Protein AF-A0A1M5YQ06-F1 (afdb_monomer)

Secondary structure (DSSP, 8-state):
--PPPPPP---SSHHHHHHHHHHHHHHHHTT---PPPSEEEEEEEPPPP-SSS---EEEEEEEEE-SSSPPSEEEEBTTTEEEEEEEEE-TT--EEEEEETTSTTEE--S--EEEE-TTS-EEEEEEEEEETTTTEEEEEESS-TTSSS---SEEEEEE--TTS--EEEEEPSSP-EEEE--PPPHHHHHHHHHHHHHHHHHHHHHHHHTT--

Radius of gyration: 29.7 Å; Cα contacts (8 Å, |Δi|>4): 376; chains: 1; bounding box: 80×49×93 Å

Structure (mmCIF, N/CA/C/O backbone):
data_AF-A0A1M5YQ06-F1
#
_entry.id   AF-A0A1M5YQ06-F1
#
loop_
_atom_site.group_PDB
_atom_site.id
_atom_site.type_symbol
_atom_site.label_atom_id
_atom_site.label_alt_id
_atom_site.label_comp_id
_atom_site.label_asym_id
_atom_site.label_entity_id
_atom_site.label_seq_id
_atom_site.pdbx_PDB_ins_code
_atom_site.Cartn_x
_atom_site.Cartn_y
_atom_site.Cartn_z
_atom_site.occupancy
_atom_site.B_iso_or_equiv
_atom_site.auth_seq_id
_atom_site.auth_comp_id
_atom_site.auth_asym_id
_atom_site.auth_atom_id
_atom_site.pdbx_PDB_model_num
ATOM 1 N N . MET A 1 1 ? -56.393 29.806 72.392 1.00 40.62 1 MET A N 1
ATOM 2 C CA . MET A 1 1 ? -55.827 28.564 71.824 1.00 40.62 1 MET A CA 1
ATOM 3 C C . MET A 1 1 ? -56.027 28.616 70.316 1.00 40.62 1 MET A C 1
ATOM 5 O O . MET A 1 1 ? -57.114 28.306 69.858 1.00 40.62 1 MET A O 1
ATOM 9 N N . SER A 1 2 ? -55.029 29.080 69.562 1.00 41.78 2 SER A N 1
ATOM 10 C CA . SER A 1 2 ? -55.073 29.111 68.091 1.00 41.78 2 SER A CA 1
ATOM 11 C C . SER A 1 2 ? -53.809 28.437 67.573 1.00 41.78 2 SER A C 1
ATOM 13 O O . SER A 1 2 ? -52.723 29.001 67.668 1.00 41.78 2 SER A O 1
ATOM 15 N N . GLY A 1 3 ? -53.948 27.194 67.112 1.00 41.09 3 GLY A N 1
ATOM 16 C CA . GLY A 1 3 ? -52.872 26.405 66.518 1.00 41.09 3 GLY A CA 1
ATOM 17 C C . GLY A 1 3 ? -52.839 26.606 65.006 1.00 41.09 3 GLY A C 1
ATOM 18 O O . GLY A 1 3 ? -53.815 26.322 64.320 1.00 41.09 3 GLY A O 1
ATOM 19 N N . CYS A 1 4 ? -51.715 27.106 64.500 1.00 44.59 4 CYS A N 1
ATOM 20 C CA . CYS A 1 4 ? -51.423 27.251 63.078 1.00 44.59 4 CYS A CA 1
ATOM 21 C C . CYS A 1 4 ? -50.686 25.986 62.602 1.00 44.59 4 CYS A C 1
ATOM 23 O O . CYS A 1 4 ? -49.593 25.701 63.088 1.00 44.59 4 CYS A O 1
ATOM 25 N N . ILE A 1 5 ? -51.280 25.216 61.686 1.00 48.12 5 ILE A N 1
ATOM 26 C CA . ILE A 1 5 ? -50.667 24.024 61.076 1.00 48.12 5 ILE A CA 1
ATOM 27 C C . ILE A 1 5 ? -50.212 24.401 59.661 1.00 48.12 5 ILE A C 1
ATOM 29 O O . ILE A 1 5 ? -51.026 24.803 58.833 1.00 48.12 5 ILE A O 1
ATOM 33 N N . ARG A 1 6 ? -48.910 24.276 59.376 1.00 45.56 6 ARG A N 1
ATOM 34 C CA . ARG A 1 6 ? -48.345 24.405 58.020 1.00 45.56 6 ARG A CA 1
ATOM 35 C C . ARG A 1 6 ? -48.229 23.022 57.365 1.00 45.56 6 ARG A C 1
ATOM 37 O O . ARG A 1 6 ? -47.801 22.092 58.048 1.00 45.56 6 ARG A O 1
ATOM 44 N N . PRO A 1 7 ? -48.532 22.867 56.063 1.00 46.53 7 PRO A N 1
ATOM 45 C CA . PRO A 1 7 ? -48.335 21.604 55.368 1.00 46.53 7 PRO A CA 1
ATOM 46 C C . PRO A 1 7 ? -46.863 21.419 54.969 1.00 46.53 7 PRO A C 1
ATOM 48 O O . PRO A 1 7 ? -46.192 22.337 54.497 1.00 46.53 7 PRO A O 1
ATOM 51 N N . PHE A 1 8 ? -46.377 20.199 55.172 1.00 46.62 8 PHE A N 1
ATOM 52 C CA . PHE A 1 8 ? -45.044 19.717 54.828 1.00 46.62 8 PHE A CA 1
ATOM 53 C C . PHE A 1 8 ? -45.037 19.226 53.367 1.00 46.62 8 PHE A C 1
ATOM 55 O O . PHE A 1 8 ? -45.850 18.385 52.988 1.00 46.62 8 PHE A O 1
ATOM 62 N N . VAL A 1 9 ? -44.150 19.769 52.527 1.00 47.06 9 VAL A N 1
ATOM 63 C CA . VAL A 1 9 ? -44.047 19.444 51.090 1.00 47.06 9 VAL A CA 1
ATOM 64 C C . VAL A 1 9 ? -42.972 18.367 50.877 1.00 47.06 9 VAL A C 1
ATOM 66 O O . VAL A 1 9 ? -41.785 18.655 50.985 1.00 47.06 9 VAL A O 1
ATOM 69 N N . ILE A 1 10 ? -43.377 17.137 50.527 1.00 51.22 10 ILE A N 1
ATOM 70 C CA . ILE A 1 10 ? -42.492 15.965 50.273 1.00 51.22 10 ILE A CA 1
ATOM 71 C C . ILE A 1 10 ? -42.153 15.786 48.763 1.00 51.22 10 ILE A C 1
ATOM 73 O O . ILE A 1 10 ? -41.597 14.785 48.330 1.00 51.22 10 ILE A O 1
ATOM 77 N N . GLY A 1 11 ? -42.451 16.757 47.894 1.00 43.62 11 GLY A N 1
ATOM 78 C CA . GLY A 1 11 ? -42.474 16.526 46.434 1.00 43.62 11 GLY A CA 1
ATOM 79 C C . GLY A 1 11 ? -41.146 16.569 45.650 1.00 43.62 11 GLY A C 1
ATOM 80 O O . GLY A 1 11 ? -41.159 16.335 44.443 1.00 43.62 11 GLY A O 1
ATOM 81 N N . GLY A 1 12 ? -40.007 16.916 46.260 1.00 46.19 12 GLY A N 1
ATOM 82 C CA . GLY A 1 12 ? -38.808 17.327 45.500 1.00 46.19 12 GLY A CA 1
ATOM 83 C C . GLY A 1 12 ? -37.795 16.231 45.137 1.00 46.19 12 GLY A C 1
ATOM 84 O O . GLY A 1 12 ? -37.049 16.384 44.169 1.00 46.19 12 GLY A O 1
ATOM 85 N N . PHE A 1 13 ? -37.732 15.137 45.900 1.00 45.84 13 PHE A N 1
ATOM 86 C CA . PHE A 1 13 ? -36.555 14.255 45.882 1.00 45.84 13 PHE A CA 1
ATOM 87 C C . PHE A 1 13 ? -36.608 13.156 44.802 1.00 45.84 13 PHE A C 1
ATOM 89 O O . PHE A 1 13 ? -35.581 12.789 44.235 1.00 45.84 13 PHE A O 1
ATOM 96 N N . MET A 1 14 ? -37.803 12.689 44.423 1.00 46.41 14 MET A N 1
ATOM 97 C CA . MET A 1 14 ? -37.963 11.564 43.482 1.00 46.41 14 MET A CA 1
ATOM 98 C C . MET A 1 14 ? -37.774 11.934 41.999 1.00 46.41 14 MET A C 1
ATOM 100 O O . MET A 1 14 ? -37.424 11.069 41.202 1.00 46.41 14 MET A O 1
ATOM 104 N N . LYS A 1 15 ? -37.926 13.209 41.604 1.00 42.50 15 LYS A N 1
ATOM 105 C CA . LYS A 1 15 ? -37.752 13.630 40.195 1.00 42.50 15 LYS A CA 1
ATOM 106 C C . LYS A 1 15 ? -36.291 13.663 39.735 1.00 42.50 15 LYS A C 1
ATOM 108 O O . LYS A 1 15 ? -36.022 13.440 38.560 1.00 42.50 15 LYS A O 1
ATOM 113 N N . LYS A 1 16 ? -35.345 13.932 40.640 1.00 47.44 16 LYS A N 1
ATOM 114 C CA . LYS A 1 16 ? -33.917 14.020 40.290 1.00 47.44 16 LYS A CA 1
ATOM 115 C C . LYS A 1 16 ? -33.284 12.637 40.136 1.00 47.44 16 LYS A C 1
ATOM 117 O O . LYS A 1 16 ? -32.494 12.438 39.224 1.00 47.44 16 LYS A O 1
ATOM 122 N N . PHE A 1 17 ? -33.689 11.670 40.961 1.00 48.41 17 PHE A N 1
ATOM 123 C CA . PHE A 1 17 ? -33.145 10.309 40.931 1.00 48.41 17 PHE A CA 1
ATOM 124 C C . PHE A 1 17 ? -33.477 9.566 39.624 1.00 48.41 17 PHE A C 1
ATOM 126 O O . PHE A 1 17 ? -32.606 8.927 39.040 1.00 48.41 17 PHE A O 1
ATOM 133 N N . GLY A 1 18 ? -34.702 9.725 39.107 1.00 45.38 18 GLY A N 1
ATOM 134 C CA . GLY A 1 18 ? -35.104 9.143 37.820 1.00 45.38 18 GLY A CA 1
ATOM 135 C C . GLY A 1 18 ? -34.363 9.735 36.615 1.00 45.38 18 GLY A C 1
ATOM 136 O O . GLY A 1 18 ? -34.080 9.021 35.658 1.00 45.38 18 GLY A O 1
ATOM 137 N N . LEU A 1 19 ? -33.981 11.015 36.679 1.00 50.66 19 LEU A N 1
ATOM 138 C CA . LEU A 1 19 ? -33.255 11.690 35.600 1.00 50.66 19 LEU A CA 1
ATOM 139 C C . LEU A 1 19 ? -31.779 11.255 35.523 1.00 50.66 19 LEU A C 1
ATOM 141 O O . LEU A 1 19 ? -31.235 11.151 34.428 1.00 50.66 19 LEU A O 1
ATOM 145 N N . TYR A 1 20 ? -31.151 10.951 36.667 1.00 48.41 20 TYR A N 1
ATOM 146 C CA . TYR A 1 20 ? -29.787 10.402 36.722 1.00 48.41 20 TYR A CA 1
ATOM 147 C C . TYR A 1 20 ? -29.708 8.954 36.221 1.00 48.41 20 TYR A C 1
ATOM 149 O O . TYR A 1 20 ? -28.734 8.576 35.580 1.00 48.41 20 TYR A O 1
ATOM 157 N N . ILE A 1 21 ? -30.735 8.139 36.472 1.00 55.78 21 ILE A N 1
ATOM 158 C CA . ILE A 1 21 ? -30.786 6.762 35.956 1.00 55.78 21 ILE A CA 1
ATOM 159 C C . ILE A 1 21 ? -30.976 6.768 34.432 1.00 55.78 21 ILE A C 1
ATOM 161 O O . ILE A 1 21 ? -30.327 5.996 33.729 1.00 55.78 21 ILE A O 1
ATOM 165 N N . LEU A 1 22 ? -31.796 7.686 33.909 1.00 48.78 22 LEU A N 1
ATOM 166 C CA . LEU A 1 22 ? -32.017 7.830 32.470 1.00 48.78 22 LEU A CA 1
ATOM 167 C C . LEU A 1 22 ? -30.752 8.305 31.729 1.00 48.78 22 LEU A C 1
ATOM 169 O O . LEU A 1 22 ? -30.477 7.821 30.635 1.00 48.78 22 LEU A O 1
ATOM 173 N N . SER A 1 23 ? -29.945 9.192 32.326 1.00 52.72 23 SER A N 1
ATOM 174 C CA . SER A 1 23 ? -28.680 9.646 31.729 1.00 52.72 23 SER A CA 1
ATOM 175 C C . SER A 1 23 ? -27.567 8.593 31.783 1.00 52.72 23 SER A C 1
ATOM 177 O O . SER A 1 23 ? -26.794 8.491 30.833 1.00 52.72 23 SER A O 1
ATOM 179 N N . VAL A 1 24 ? -27.514 7.757 32.826 1.00 54.53 24 VAL A N 1
ATOM 180 C CA . VAL A 1 24 ? -26.584 6.612 32.898 1.00 54.53 24 VAL A CA 1
ATOM 181 C C . VAL A 1 24 ? -26.965 5.515 31.896 1.00 54.53 24 VAL A C 1
ATOM 183 O O . VAL A 1 24 ? -26.084 4.949 31.255 1.00 54.53 24 VAL A O 1
ATOM 186 N N . LEU A 1 25 ? -28.261 5.257 31.686 1.00 50.84 25 LEU A N 1
ATOM 187 C CA . LEU A 1 25 ? -28.739 4.328 30.652 1.00 50.84 25 LEU A CA 1
ATOM 188 C C . LEU A 1 25 ? -28.469 4.841 29.227 1.00 50.84 25 LEU A C 1
ATOM 190 O O . LEU A 1 25 ? -28.105 4.052 28.358 1.00 50.84 25 LEU A O 1
ATOM 194 N N . LEU A 1 26 ? -28.572 6.154 28.993 1.00 49.44 26 LEU A N 1
ATOM 195 C CA . LEU A 1 26 ? -28.230 6.777 27.707 1.00 49.44 26 LEU A CA 1
ATOM 196 C C . LEU A 1 26 ? -26.715 6.787 27.431 1.00 49.44 26 LEU A C 1
ATOM 198 O O . LEU A 1 26 ? -26.320 6.600 26.283 1.00 49.44 26 LEU A O 1
ATOM 202 N N . LEU A 1 27 ? -25.861 6.922 28.457 1.00 47.44 27 LEU A N 1
ATOM 203 C CA . LEU A 1 27 ? -24.412 6.708 28.306 1.00 47.44 27 LEU A CA 1
ATOM 204 C C . LEU A 1 27 ? -24.063 5.226 28.082 1.00 47.44 27 LEU A C 1
ATOM 206 O O . LEU A 1 27 ? -23.153 4.930 27.313 1.00 47.44 27 LEU A O 1
ATOM 210 N N . GLY A 1 28 ? -24.789 4.296 28.713 1.00 44.28 28 GLY A N 1
ATOM 211 C CA . GLY A 1 28 ? -24.601 2.852 28.526 1.00 44.28 28 GLY A CA 1
ATOM 212 C C . GLY A 1 28 ? -24.981 2.358 27.125 1.00 44.28 28 GLY A C 1
ATOM 213 O O . GLY A 1 28 ? -24.329 1.463 26.597 1.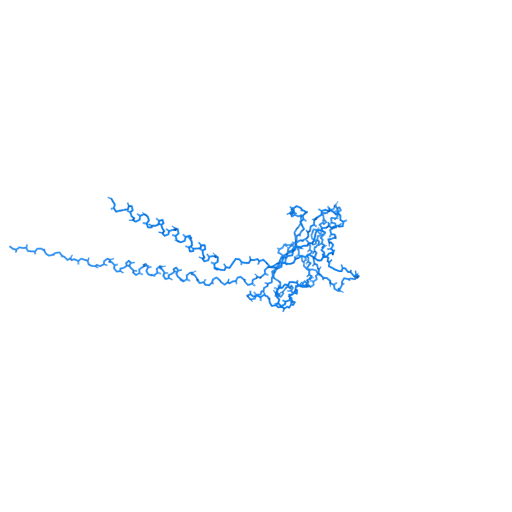00 44.28 28 GLY A O 1
ATOM 214 N N . ALA A 1 29 ? -25.980 2.975 26.487 1.00 47.38 29 ALA A N 1
ATOM 215 C CA . ALA A 1 29 ? -26.385 2.656 25.115 1.00 47.38 29 ALA A CA 1
ATOM 216 C C . ALA A 1 29 ? -25.423 3.205 24.039 1.00 47.38 29 ALA A C 1
ATOM 218 O O . ALA A 1 29 ? -25.407 2.700 22.919 1.00 47.38 29 ALA A O 1
ATOM 219 N N . ALA A 1 30 ? -24.598 4.206 24.370 1.00 46.38 30 ALA A N 1
ATOM 220 C CA . ALA A 1 30 ? -23.609 4.783 23.455 1.00 46.38 30 ALA A CA 1
ATOM 221 C C . ALA A 1 30 ? -22.292 3.984 23.382 1.00 46.38 30 ALA A C 1
ATOM 223 O O . ALA A 1 30 ? -21.462 4.262 22.523 1.00 46.38 30 ALA A O 1
ATOM 224 N N . VAL A 1 31 ? -22.113 2.961 24.229 1.00 50.66 31 VAL A N 1
ATOM 225 C CA . VAL A 1 31 ? -21.021 1.971 24.109 1.00 50.66 31 VAL A CA 1
ATOM 226 C C . VAL A 1 31 ? -21.374 0.872 23.092 1.00 50.66 31 VAL A C 1
ATOM 228 O O . VAL A 1 31 ? -20.746 -0.185 23.065 1.00 50.66 31 VAL A O 1
ATOM 231 N N . GLY A 1 32 ? -22.401 1.104 22.264 1.00 43.88 32 GLY A N 1
ATOM 232 C CA . GLY A 1 32 ? -22.782 0.240 21.156 1.00 43.88 32 GLY A CA 1
ATOM 233 C C . GLY A 1 32 ? -21.563 -0.097 20.308 1.00 43.88 32 GLY A C 1
ATOM 234 O O . GLY A 1 32 ? -20.959 0.792 19.715 1.00 43.88 32 GLY A O 1
ATOM 235 N N . SER A 1 33 ? -21.206 -1.383 20.346 1.00 50.94 33 SER A N 1
ATOM 236 C CA . SER A 1 33 ? -20.277 -2.104 19.477 1.00 50.94 33 SER A CA 1
ATOM 237 C C . SER A 1 33 ? -19.684 -1.236 18.372 1.00 50.94 33 SER A C 1
ATOM 239 O O . SER A 1 33 ? -20.297 -1.076 17.315 1.00 50.94 33 SER A O 1
ATOM 241 N N . ALA A 1 34 ? -18.486 -0.698 18.608 1.00 47.75 34 ALA A N 1
ATOM 242 C CA . ALA A 1 34 ? -17.650 -0.250 17.509 1.00 47.75 34 ALA A CA 1
ATOM 243 C C . ALA A 1 34 ? -17.426 -1.480 16.623 1.00 47.75 34 ALA A C 1
ATOM 245 O O . ALA A 1 34 ? -16.686 -2.393 16.993 1.00 47.75 34 ALA A O 1
ATOM 246 N N . THR A 1 35 ? -18.157 -1.555 15.513 1.00 49.22 35 THR A N 1
ATOM 247 C CA . THR A 1 35 ? -17.943 -2.560 14.478 1.00 49.22 35 THR A CA 1
ATOM 248 C C . THR A 1 35 ? -16.494 -2.429 14.047 1.00 49.22 35 THR A C 1
ATOM 250 O O . THR A 1 35 ? -16.071 -1.347 13.633 1.00 49.22 35 THR A O 1
ATOM 253 N N . GLN A 1 36 ? -15.727 -3.499 14.235 1.00 52.88 36 GLN A N 1
ATOM 254 C CA . GLN A 1 36 ? -14.328 -3.563 13.840 1.00 52.88 36 GLN A CA 1
ATOM 255 C C . GLN A 1 36 ? -14.239 -3.172 12.358 1.00 52.88 36 GLN A C 1
ATOM 257 O O . GLN A 1 36 ? -15.073 -3.595 11.556 1.00 52.88 36 GLN A O 1
ATOM 262 N N . ALA A 1 37 ? -13.312 -2.278 12.013 1.00 51.41 37 ALA A N 1
ATOM 263 C CA . ALA A 1 37 ? -13.149 -1.851 10.631 1.00 51.41 37 ALA A CA 1
ATOM 264 C C . ALA A 1 37 ? -12.842 -3.087 9.767 1.00 51.41 37 ALA A C 1
ATOM 266 O O . ALA A 1 37 ? -11.900 -3.816 10.051 1.00 51.41 37 ALA A O 1
ATOM 267 N N . SER A 1 38 ? -13.655 -3.315 8.733 1.00 61.47 38 SER A N 1
ATOM 268 C CA . SER A 1 38 ? -13.621 -4.500 7.855 1.00 61.47 38 SER A CA 1
ATOM 269 C C . SER A 1 38 ? -12.436 -4.516 6.872 1.00 61.47 38 SER A C 1
ATOM 271 O O . SER A 1 38 ? -12.435 -5.279 5.911 1.00 61.47 38 SER A O 1
ATOM 273 N N . ALA A 1 39 ? -11.445 -3.641 7.061 1.00 78.06 39 ALA A N 1
ATOM 274 C CA . ALA A 1 39 ? -10.297 -3.513 6.174 1.00 78.06 39 ALA A CA 1
ATOM 275 C C . ALA A 1 39 ? -9.016 -3.877 6.932 1.00 78.06 39 ALA A C 1
ATOM 277 O O . ALA A 1 39 ? -8.693 -3.256 7.945 1.00 78.06 39 ALA A O 1
ATOM 278 N N . THR A 1 40 ? -8.301 -4.890 6.443 1.00 89.56 40 THR A N 1
ATOM 279 C CA . THR A 1 40 ? -6.973 -5.270 6.938 1.00 89.56 40 THR A CA 1
ATOM 280 C C . THR A 1 40 ? -5.917 -4.694 6.005 1.00 89.56 40 THR A C 1
ATOM 282 O O . THR A 1 40 ? -5.889 -5.028 4.820 1.00 89.56 40 THR A O 1
ATOM 285 N N . THR A 1 41 ? -5.041 -3.846 6.540 1.00 92.69 41 THR A N 1
ATOM 286 C CA . THR A 1 41 ? -3.965 -3.214 5.768 1.00 92.69 41 THR A CA 1
ATOM 287 C C . THR A 1 41 ? -2.707 -4.078 5.801 1.00 92.69 41 THR A C 1
ATOM 289 O O . THR A 1 41 ? -2.164 -4.379 6.866 1.00 92.69 41 THR A O 1
ATOM 292 N N . TYR A 1 42 ? -2.215 -4.437 4.623 1.00 95.19 42 TYR A N 1
ATOM 293 C CA . TYR A 1 42 ? -0.936 -5.094 4.394 1.00 95.19 42 TYR A CA 1
ATOM 294 C C . TYR A 1 42 ? 0.085 -4.068 3.914 1.00 95.19 42 TYR A C 1
ATOM 296 O O . TYR A 1 42 ? -0.136 -3.357 2.937 1.00 95.19 42 TYR A O 1
ATOM 304 N N . LEU A 1 43 ? 1.213 -4.006 4.607 1.00 96.19 43 LEU A N 1
ATOM 305 C CA . LEU A 1 43 ? 2.319 -3.100 4.349 1.00 96.19 43 LEU A CA 1
ATOM 306 C C . LEU A 1 43 ? 3.479 -3.885 3.754 1.00 96.19 43 LEU A C 1
ATOM 308 O O . LEU A 1 43 ? 3.899 -4.896 4.315 1.00 96.19 43 LEU A O 1
ATOM 312 N N . TYR A 1 44 ? 4.008 -3.402 2.642 1.00 95.00 44 TYR A N 1
ATOM 313 C CA . TYR A 1 44 ? 5.205 -3.925 2.008 1.00 95.00 44 TYR A CA 1
ATOM 314 C C . TYR A 1 44 ? 6.363 -2.960 2.196 1.00 95.00 44 TYR A C 1
ATOM 316 O O . TYR A 1 44 ? 6.215 -1.759 1.956 1.00 95.00 44 TYR A O 1
ATOM 324 N N . THR A 1 45 ? 7.524 -3.508 2.534 1.00 93.12 45 THR A N 1
ATOM 325 C CA . THR A 1 45 ? 8.801 -2.798 2.512 1.00 93.12 45 THR A CA 1
ATOM 326 C C . THR A 1 45 ? 9.765 -3.572 1.634 1.00 93.12 45 THR A C 1
ATOM 328 O O . THR A 1 45 ? 10.243 -4.644 2.017 1.00 93.12 45 THR A O 1
ATOM 331 N N . GLY A 1 46 ? 10.030 -3.013 0.460 1.00 88.38 46 GLY A N 1
ATOM 332 C CA . GLY A 1 46 ? 11.025 -3.469 -0.491 1.00 88.38 46 GLY A CA 1
ATOM 333 C C . GLY A 1 46 ? 12.435 -3.393 0.069 1.00 88.38 46 GLY A C 1
ATOM 334 O O . GLY A 1 46 ? 12.718 -2.651 1.013 1.00 88.38 46 GLY A O 1
ATOM 335 N N . ASN A 1 47 ? 13.332 -4.174 -0.520 1.00 84.44 47 ASN A N 1
ATOM 336 C CA . ASN A 1 47 ? 14.744 -4.078 -0.176 1.00 84.44 47 ASN A CA 1
ATOM 337 C C . ASN A 1 47 ? 15.335 -2.767 -0.698 1.00 84.44 47 ASN A C 1
ATOM 339 O O . ASN A 1 47 ? 14.751 -2.085 -1.534 1.00 84.44 47 ASN A O 1
ATOM 343 N N . SER A 1 48 ? 16.497 -2.390 -0.182 1.00 79.50 48 SER A N 1
ATOM 344 C CA . SER A 1 48 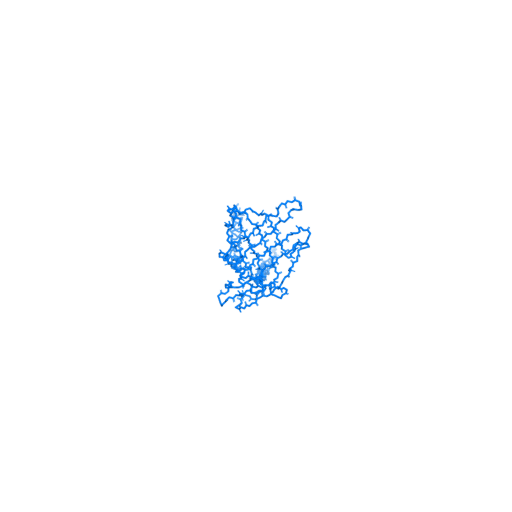? 17.201 -1.219 -0.681 1.00 79.50 48 SER A CA 1
ATOM 345 C C . SER A 1 48 ? 17.813 -1.479 -2.060 1.00 79.50 48 SER A C 1
ATOM 347 O O . SER A 1 48 ? 18.258 -2.590 -2.373 1.00 79.50 48 SER A O 1
ATOM 349 N N . ASP A 1 49 ? 17.858 -0.438 -2.889 1.00 73.81 49 ASP A N 1
ATOM 350 C CA . ASP A 1 49 ? 18.513 -0.467 -4.186 1.00 73.81 49 ASP A CA 1
ATOM 351 C C . ASP A 1 49 ? 20.005 -0.750 -4.001 1.00 73.81 49 ASP A C 1
ATOM 353 O O . ASP A 1 49 ? 20.751 0.044 -3.418 1.00 73.81 49 ASP A O 1
ATOM 357 N N . GLN A 1 50 ? 20.438 -1.892 -4.531 1.00 66.94 50 GLN A N 1
ATOM 358 C CA . GLN A 1 50 ? 21.848 -2.274 -4.583 1.00 66.94 50 GLN A CA 1
ATOM 359 C C . GLN A 1 50 ? 22.466 -2.042 -5.963 1.00 66.94 50 GLN A C 1
ATOM 361 O O . GLN A 1 50 ? 23.681 -2.144 -6.105 1.00 66.94 50 GLN A O 1
ATOM 366 N N . THR A 1 51 ? 21.658 -1.709 -6.971 1.00 61.94 51 THR A N 1
ATOM 367 C CA . THR A 1 51 ? 22.103 -1.519 -8.354 1.00 61.94 51 THR A CA 1
ATOM 368 C C . THR A 1 51 ? 22.892 -0.222 -8.490 1.00 61.94 51 THR A C 1
ATOM 370 O O . THR A 1 51 ? 23.959 -0.215 -9.104 1.00 61.94 51 THR A O 1
ATOM 373 N N . TYR A 1 52 ? 22.416 0.859 -7.862 1.00 63.97 52 TYR A N 1
ATOM 374 C CA . TYR A 1 52 ? 23.085 2.166 -7.879 1.00 63.97 52 TYR A CA 1
ATOM 375 C C . TYR A 1 52 ? 23.661 2.591 -6.522 1.00 63.97 52 TYR A C 1
ATOM 377 O O . TYR A 1 52 ? 24.276 3.652 -6.423 1.00 63.97 52 TYR A O 1
ATOM 385 N N . GLY A 1 53 ? 23.496 1.770 -5.479 1.00 65.56 53 GLY A N 1
ATOM 386 C CA . GLY A 1 53 ? 24.053 2.023 -4.146 1.00 65.56 53 GLY A CA 1
ATOM 387 C C . GLY A 1 53 ? 23.450 3.236 -3.425 1.00 65.56 53 GLY A C 1
ATOM 388 O O . GLY A 1 53 ? 24.051 3.739 -2.478 1.00 65.56 53 GLY A O 1
ATOM 389 N N . THR A 1 54 ? 22.284 3.716 -3.865 1.00 72.50 54 THR A N 1
ATOM 390 C CA . THR A 1 54 ? 21.550 4.838 -3.251 1.00 72.50 54 THR A CA 1
ATOM 391 C C . THR A 1 54 ? 20.881 4.433 -1.939 1.00 72.50 54 THR A C 1
ATOM 393 O O . THR A 1 54 ? 20.708 5.259 -1.040 1.00 72.50 54 THR A O 1
ATOM 396 N N . GLY A 1 55 ? 20.548 3.144 -1.815 1.00 76.69 55 GLY A N 1
ATOM 397 C CA . GLY A 1 55 ? 19.826 2.573 -0.687 1.00 76.69 55 GLY A CA 1
ATOM 398 C C . GLY A 1 55 ? 18.331 2.919 -0.668 1.00 76.69 55 GLY A C 1
ATOM 399 O O . GLY A 1 55 ? 17.669 2.694 0.345 1.00 76.69 55 GLY A O 1
ATOM 400 N N . ASP A 1 56 ? 17.811 3.476 -1.759 1.00 83.31 56 ASP A N 1
ATOM 401 C CA . ASP A 1 56 ? 16.398 3.821 -1.918 1.00 83.31 56 ASP A CA 1
ATOM 402 C C . ASP A 1 56 ? 15.548 2.551 -1.993 1.00 83.31 56 ASP A C 1
ATOM 404 O O . ASP A 1 56 ? 16.012 1.519 -2.465 1.00 83.31 56 ASP A O 1
ATOM 408 N N . HIS A 1 57 ? 14.306 2.595 -1.527 1.00 84.44 57 HIS A N 1
ATOM 409 C CA . HIS A 1 57 ? 13.440 1.420 -1.504 1.00 84.44 57 HIS A CA 1
ATOM 410 C C . HIS A 1 57 ? 11.994 1.780 -1.826 1.00 84.44 57 HIS A C 1
ATOM 412 O O . HIS A 1 57 ? 11.568 2.936 -1.751 1.00 84.44 57 HIS A O 1
ATOM 418 N N . LEU A 1 58 ? 11.233 0.762 -2.206 1.00 88.44 58 LEU A N 1
ATOM 419 C CA . LEU A 1 58 ? 9.811 0.870 -2.479 1.00 88.44 58 LEU A CA 1
ATOM 420 C C . LEU A 1 58 ? 9.024 0.414 -1.251 1.00 88.44 58 LEU A C 1
ATOM 422 O O . LEU A 1 58 ? 9.375 -0.574 -0.616 1.00 88.44 58 LEU A O 1
ATOM 426 N N . THR A 1 59 ? 7.932 1.089 -0.936 1.00 93.31 59 THR A N 1
ATOM 427 C CA . THR A 1 59 ? 6.925 0.598 0.002 1.00 93.31 59 THR A CA 1
ATOM 428 C C . THR A 1 59 ? 5.577 0.518 -0.689 1.00 93.31 59 THR A C 1
ATOM 430 O O . THR A 1 59 ? 5.319 1.242 -1.654 1.00 93.31 59 THR A O 1
ATOM 433 N N . ALA A 1 60 ? 4.711 -0.370 -0.213 1.00 94.25 60 ALA A N 1
ATOM 434 C CA . ALA A 1 60 ? 3.328 -0.436 -0.667 1.00 94.25 60 ALA A CA 1
ATOM 435 C C . ALA A 1 60 ? 2.370 -0.610 0.511 1.00 94.25 60 ALA A C 1
ATOM 437 O O . ALA A 1 60 ? 2.740 -1.144 1.555 1.00 94.25 60 ALA A O 1
ATOM 438 N N . SER A 1 61 ? 1.134 -0.160 0.331 1.00 95.38 61 SER A N 1
ATOM 439 C CA . SER A 1 61 ? 0.028 -0.397 1.256 1.00 95.38 61 SER A CA 1
ATOM 440 C C . SER A 1 61 ? -1.146 -0.954 0.472 1.00 95.38 61 SER A C 1
ATOM 442 O O . SER A 1 61 ? -1.562 -0.355 -0.518 1.00 95.38 61 SER A O 1
ATOM 444 N N . VAL A 1 62 ? -1.677 -2.086 0.918 1.00 94.88 62 VAL A N 1
ATOM 445 C CA . VAL A 1 62 ? -2.805 -2.781 0.296 1.00 94.88 62 VAL A CA 1
ATOM 446 C C . VAL A 1 62 ? -3.871 -3.008 1.353 1.00 94.88 62 VAL A C 1
ATOM 448 O O . VAL A 1 62 ? -3.612 -3.684 2.345 1.00 94.88 62 VAL A O 1
ATOM 451 N N . ASP A 1 63 ? -5.073 -2.488 1.133 1.00 93.31 63 ASP A N 1
ATOM 452 C CA . ASP A 1 63 ? -6.207 -2.760 2.015 1.00 93.31 63 ASP A CA 1
ATOM 453 C C . ASP A 1 63 ? -7.053 -3.890 1.439 1.00 93.31 63 ASP A C 1
ATOM 455 O O . ASP A 1 63 ? -7.629 -3.750 0.356 1.00 93.31 63 ASP A O 1
ATOM 459 N N . LEU A 1 64 ? -7.147 -4.994 2.179 1.00 92.88 64 LEU A N 1
ATOM 460 C CA . LEU A 1 64 ? -8.069 -6.084 1.886 1.00 92.88 64 LEU A CA 1
ATOM 461 C C . LEU A 1 64 ? -9.366 -5.903 2.666 1.00 92.88 64 LEU A C 1
ATOM 463 O O . LEU A 1 64 ? -9.345 -5.737 3.888 1.00 92.88 64 LEU A O 1
ATOM 467 N N . ASN A 1 65 ? -10.496 -6.001 1.974 1.00 89.06 65 ASN A N 1
ATOM 468 C CA . ASN A 1 65 ? -11.806 -6.054 2.602 1.00 89.06 65 ASN A CA 1
ATOM 469 C C . ASN A 1 65 ? -12.106 -7.484 3.061 1.00 89.06 65 ASN A C 1
ATOM 471 O O . ASN A 1 65 ? -12.597 -8.314 2.298 1.00 89.06 65 ASN A O 1
ATOM 475 N N . CYS A 1 66 ? -11.794 -7.770 4.320 1.00 84.19 66 CYS A N 1
ATOM 476 C CA . CYS A 1 66 ? -12.004 -9.069 4.945 1.00 84.19 66 CYS A CA 1
ATOM 477 C C . CYS A 1 66 ? -12.903 -8.903 6.170 1.00 84.19 66 CYS A C 1
ATOM 479 O O . CYS A 1 66 ? -12.754 -7.961 6.943 1.00 84.19 66 CYS A O 1
ATOM 481 N N . THR A 1 67 ? -13.813 -9.848 6.390 1.00 71.94 67 THR A N 1
ATOM 482 C CA . THR A 1 67 ? -14.586 -9.921 7.636 1.00 71.94 67 THR A CA 1
ATOM 483 C C . THR A 1 67 ? -13.732 -10.608 8.705 1.00 71.94 67 THR A C 1
ATOM 485 O O . THR A 1 67 ? -13.336 -11.757 8.530 1.00 71.94 67 THR A O 1
ATOM 488 N N . ASP A 1 68 ? -13.416 -9.886 9.784 1.00 71.44 68 ASP A N 1
ATOM 489 C CA . ASP A 1 68 ? -12.571 -10.288 10.925 1.00 71.44 68 ASP A CA 1
ATOM 490 C C . ASP A 1 68 ? -11.095 -10.594 10.597 1.00 71.44 68 ASP A C 1
ATOM 492 O O . ASP A 1 68 ? -10.198 -9.891 11.057 1.00 71.44 68 ASP A O 1
ATOM 496 N N . SER A 1 69 ? -10.819 -11.636 9.809 1.00 80.19 69 SER A N 1
ATOM 497 C CA . SER A 1 69 ? -9.460 -12.022 9.406 1.00 80.19 69 SER A CA 1
ATOM 498 C C . SER A 1 69 ? -9.439 -12.546 7.974 1.00 80.19 69 SER A C 1
ATOM 500 O O . SER A 1 69 ? -10.304 -13.327 7.576 1.00 80.19 69 SER A O 1
ATOM 502 N N . CYS A 1 70 ? -8.445 -12.127 7.190 1.00 87.81 70 CYS A N 1
ATOM 503 C CA . CYS A 1 70 ? -8.283 -12.614 5.825 1.00 87.81 70 CYS A CA 1
ATOM 504 C C . CYS A 1 70 ? -7.864 -14.094 5.832 1.00 87.81 70 CYS A C 1
ATOM 506 O O . CYS A 1 70 ? -6.837 -14.462 6.405 1.00 87.81 70 CYS A O 1
ATOM 508 N N . MET A 1 71 ? -8.680 -14.945 5.208 1.00 91.00 71 MET A N 1
ATOM 509 C CA . MET A 1 71 ? -8.397 -16.369 5.032 1.00 91.00 71 MET A CA 1
ATOM 510 C C . MET A 1 71 ? -7.258 -16.600 4.023 1.00 91.00 71 MET A C 1
ATOM 512 O O . MET A 1 71 ? -6.865 -15.710 3.273 1.00 91.00 71 MET A O 1
ATOM 516 N N . ALA A 1 72 ? -6.733 -17.826 3.974 1.00 94.31 72 ALA A N 1
ATOM 517 C CA . ALA A 1 72 ? -5.818 -18.216 2.905 1.00 94.31 72 ALA A CA 1
ATOM 518 C C . ALA A 1 72 ? -6.518 -18.145 1.543 1.00 94.31 72 ALA A C 1
ATOM 520 O O . ALA A 1 72 ? -7.643 -18.627 1.395 1.00 94.31 72 ALA A O 1
ATOM 521 N N . GLY A 1 73 ? -5.828 -17.611 0.541 1.00 93.81 73 GLY A N 1
ATOM 522 C CA . GLY A 1 73 ? -6.380 -17.461 -0.799 1.00 93.81 73 GLY A CA 1
ATOM 523 C C . GLY A 1 73 ? -5.747 -16.314 -1.566 1.00 93.81 73 GLY A C 1
ATOM 524 O O . GLY A 1 73 ? -4.904 -15.590 -1.038 1.00 93.81 73 GLY A O 1
ATOM 525 N N . THR A 1 74 ? -6.153 -16.173 -2.825 1.00 93.38 74 THR A N 1
ATOM 526 C CA . THR A 1 74 ? -5.757 -15.060 -3.688 1.00 93.38 74 THR A CA 1
ATOM 527 C C . THR A 1 74 ? -6.883 -14.041 -3.744 1.00 93.38 74 THR A C 1
ATOM 529 O O . THR A 1 74 ? -8.024 -14.387 -4.037 1.00 93.38 74 THR A O 1
ATOM 532 N N . TYR A 1 75 ? -6.518 -12.798 -3.476 1.00 93.50 75 TYR A N 1
ATOM 533 C CA . TYR A 1 75 ? -7.360 -11.619 -3.432 1.00 93.50 75 TYR A CA 1
ATOM 534 C C . TYR A 1 75 ? -7.032 -10.735 -4.622 1.00 93.50 75 TYR A C 1
ATOM 536 O O . TYR A 1 75 ? -5.851 -10.517 -4.902 1.00 93.50 75 TYR A O 1
ATOM 544 N N . PHE A 1 76 ? -8.050 -10.220 -5.304 1.00 92.19 76 PHE A N 1
ATOM 545 C CA . PHE A 1 76 ? -7.868 -9.421 -6.515 1.00 92.19 76 PHE A CA 1
ATOM 546 C C . PHE A 1 76 ? -8.338 -7.980 -6.333 1.00 92.19 76 PHE A C 1
ATOM 548 O O . PHE A 1 76 ? -9.260 -7.676 -5.568 1.00 92.19 76 PHE A O 1
ATOM 555 N N . TYR A 1 77 ? -7.728 -7.071 -7.090 1.00 89.75 77 TYR A N 1
ATOM 556 C CA . TYR A 1 77 ? -8.217 -5.703 -7.205 1.00 89.75 77 TYR A CA 1
ATOM 557 C C . TYR A 1 77 ? -9.617 -5.651 -7.816 1.00 89.75 77 TYR A C 1
ATOM 559 O O . TYR A 1 77 ? -10.011 -6.543 -8.567 1.00 89.75 77 TYR A O 1
ATOM 567 N N . SER A 1 78 ? -10.387 -4.622 -7.442 1.00 81.25 78 SER A N 1
ATOM 568 C CA . SER A 1 78 ? -11.821 -4.400 -7.725 1.00 81.25 78 SER A CA 1
ATOM 569 C C . SER A 1 78 ? -12.831 -5.283 -6.981 1.00 81.25 78 SER A C 1
ATOM 571 O O . SER A 1 78 ? -13.990 -4.885 -6.864 1.00 81.25 78 SER A O 1
ATOM 573 N N . THR A 1 79 ? -12.418 -6.441 -6.460 1.00 86.56 79 THR A N 1
ATOM 574 C CA . THR A 1 79 ? -13.299 -7.356 -5.711 1.00 86.56 79 THR A CA 1
ATOM 575 C C . THR A 1 79 ? -12.966 -7.359 -4.227 1.00 86.56 79 THR A C 1
ATOM 577 O O . THR A 1 79 ? -13.833 -7.047 -3.412 1.00 86.56 79 THR A O 1
ATOM 580 N N . ASP A 1 80 ? -11.706 -7.626 -3.890 1.00 90.44 80 ASP A N 1
ATOM 581 C CA . ASP A 1 80 ? -11.274 -7.789 -2.504 1.00 90.44 80 ASP A CA 1
ATOM 582 C C . ASP A 1 80 ? -10.318 -6.689 -2.035 1.00 90.44 80 ASP A C 1
ATOM 584 O O . ASP A 1 80 ? -10.394 -6.247 -0.887 1.00 90.44 80 ASP A O 1
ATOM 588 N N . ILE A 1 81 ? -9.417 -6.233 -2.913 1.00 91.12 81 ILE A N 1
ATOM 589 C CA . ILE A 1 81 ? -8.515 -5.115 -2.616 1.00 91.12 81 ILE A CA 1
ATOM 590 C C . ILE A 1 81 ? -9.284 -3.808 -2.826 1.00 91.12 81 ILE A C 1
ATOM 592 O O . ILE A 1 81 ? -9.692 -3.487 -3.946 1.00 91.12 81 ILE A O 1
ATOM 596 N N . THR A 1 82 ? -9.454 -3.033 -1.755 1.00 89.69 82 THR A N 1
ATOM 597 C CA . THR A 1 82 ? -10.199 -1.763 -1.772 1.00 89.69 82 THR A CA 1
ATOM 598 C C . THR A 1 82 ? -9.322 -0.546 -1.986 1.00 89.69 82 THR A C 1
ATOM 600 O O . THR A 1 82 ? -9.794 0.479 -2.476 1.00 89.69 82 THR A O 1
ATOM 603 N N . SER A 1 83 ? -8.054 -0.632 -1.596 1.00 90.88 83 SER A N 1
ATOM 604 C CA . SER A 1 83 ? -7.114 0.469 -1.736 1.00 90.88 83 SER A CA 1
ATOM 605 C C . SER A 1 83 ? -5.716 -0.067 -2.006 1.00 90.88 83 SER A C 1
ATOM 607 O O . SER A 1 83 ? -5.342 -1.146 -1.538 1.00 90.88 83 SER A O 1
ATOM 609 N N . LEU A 1 84 ? -4.967 0.700 -2.791 1.00 92.31 84 LEU A N 1
ATOM 610 C CA . LEU A 1 84 ? -3.576 0.432 -3.082 1.00 92.31 84 LEU A CA 1
ATOM 611 C C . LEU A 1 84 ? -2.798 1.749 -3.141 1.00 92.31 84 LEU A C 1
ATOM 613 O O . LEU A 1 84 ? -3.226 2.708 -3.794 1.00 92.31 84 LEU A O 1
ATOM 617 N N . SER A 1 85 ? -1.625 1.769 -2.517 1.00 94.69 85 SER A N 1
ATOM 618 C CA . SER A 1 85 ? -0.598 2.778 -2.746 1.00 94.69 85 SER A CA 1
ATOM 619 C C . SER 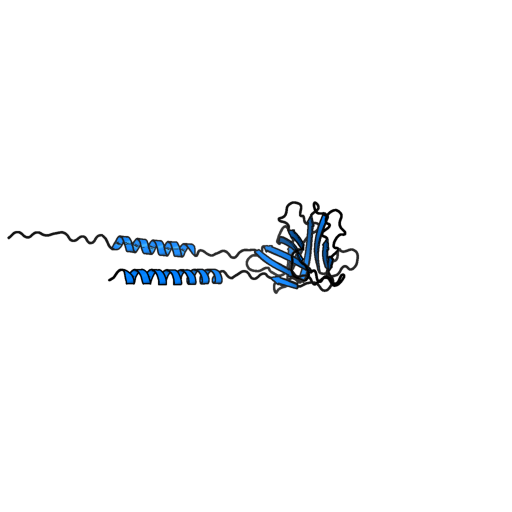A 1 85 ? 0.789 2.156 -2.871 1.00 94.69 85 SER A C 1
ATOM 621 O O . SER A 1 85 ? 1.082 1.137 -2.249 1.00 94.69 85 SER A O 1
ATOM 623 N N . LEU A 1 86 ? 1.651 2.785 -3.668 1.00 93.62 86 LEU A N 1
ATOM 624 C CA . LEU A 1 86 ? 3.087 2.534 -3.696 1.00 93.62 86 LEU A CA 1
ATOM 625 C C . LEU A 1 86 ? 3.831 3.845 -3.462 1.00 93.62 86 LEU A C 1
ATOM 627 O O . LEU A 1 86 ? 3.379 4.912 -3.871 1.00 93.62 86 LEU A O 1
ATOM 631 N N . SER A 1 87 ? 4.975 3.787 -2.796 1.00 91.56 87 SER A N 1
ATOM 632 C CA . SER A 1 87 ? 5.821 4.950 -2.541 1.00 91.56 87 SER A CA 1
ATOM 633 C C . SER A 1 87 ? 7.288 4.590 -2.675 1.00 91.56 87 SER A C 1
ATOM 635 O O . SER A 1 87 ? 7.711 3.512 -2.282 1.00 91.56 87 SER A O 1
ATOM 637 N N . THR A 1 88 ? 8.078 5.504 -3.222 1.00 88.19 88 THR A N 1
ATOM 638 C CA . THR A 1 88 ? 9.535 5.381 -3.249 1.00 88.19 88 THR A CA 1
ATOM 639 C C . THR A 1 88 ? 10.099 6.257 -2.157 1.00 88.19 88 THR A C 1
ATOM 641 O O . THR A 1 88 ? 9.744 7.435 -2.055 1.00 88.19 88 THR A O 1
ATOM 644 N N . LEU A 1 89 ? 10.960 5.678 -1.336 1.00 87.44 89 LEU A N 1
ATOM 645 C CA . LEU A 1 89 ? 11.630 6.347 -0.240 1.00 87.44 89 LEU A CA 1
ATOM 646 C C . LEU A 1 89 ? 13.135 6.321 -0.481 1.00 87.44 89 LEU A C 1
ATOM 648 O O . LEU A 1 89 ? 13.675 5.359 -1.023 1.00 87.44 89 LEU A O 1
ATOM 652 N N . THR A 1 90 ? 13.814 7.373 -0.041 1.00 85.06 90 THR A N 1
ATOM 653 C CA . THR A 1 90 ? 15.273 7.390 -0.005 1.00 85.06 90 THR A CA 1
ATOM 654 C C . THR A 1 90 ? 15.810 6.422 1.052 1.00 85.06 90 THR A C 1
ATOM 656 O O . THR A 1 90 ? 15.082 5.993 1.953 1.00 85.06 90 THR A O 1
ATOM 659 N N . SER A 1 91 ? 17.117 6.164 1.041 1.00 83.50 91 SER A N 1
ATOM 660 C CA . SER A 1 91 ? 17.808 5.453 2.136 1.00 83.50 91 SER A CA 1
ATOM 661 C C . SER A 1 91 ? 17.625 6.064 3.533 1.00 83.50 91 SER A C 1
ATOM 663 O O . SER A 1 91 ? 17.800 5.378 4.539 1.00 83.50 91 SER A O 1
ATOM 665 N N . THR A 1 92 ? 17.245 7.341 3.624 1.00 86.31 92 THR A N 1
ATOM 666 C CA . THR A 1 92 ? 16.930 8.038 4.884 1.00 86.31 92 THR A CA 1
ATOM 667 C C . THR A 1 92 ? 15.435 8.052 5.222 1.00 86.31 92 THR A C 1
ATOM 669 O O . THR A 1 92 ? 15.030 8.751 6.150 1.00 86.31 92 THR A O 1
ATOM 672 N N . ASN A 1 93 ? 14.615 7.275 4.505 1.00 88.50 93 ASN A N 1
ATOM 673 C CA . ASN A 1 93 ? 13.151 7.229 4.605 1.00 88.50 93 ASN A CA 1
ATOM 674 C C . ASN A 1 93 ? 12.441 8.541 4.221 1.00 88.50 93 ASN A C 1
ATOM 676 O O . ASN A 1 93 ? 11.313 8.785 4.652 1.00 88.50 93 ASN A O 1
ATOM 680 N N . ALA A 1 94 ? 13.069 9.397 3.410 1.00 86.44 94 ALA A N 1
ATOM 681 C CA . ALA A 1 94 ? 12.383 10.556 2.849 1.00 86.44 94 ALA A CA 1
ATOM 682 C C . ALA A 1 94 ? 11.549 10.122 1.637 1.00 86.44 94 ALA A C 1
ATOM 684 O O . ALA A 1 94 ? 12.058 9.457 0.739 1.00 86.44 94 ALA A O 1
ATOM 685 N N . GLN A 1 95 ? 10.272 10.496 1.595 1.00 88.38 95 GLN A N 1
ATOM 686 C CA . GLN A 1 95 ? 9.395 10.165 0.472 1.00 88.38 95 GLN A CA 1
ATOM 687 C C . GLN A 1 95 ? 9.805 10.951 -0.784 1.00 88.38 95 GLN A C 1
ATOM 689 O O . GLN A 1 95 ? 9.886 12.178 -0.751 1.00 88.38 95 GLN A O 1
ATOM 694 N N . VAL A 1 96 ? 10.048 10.239 -1.887 1.00 85.75 96 VAL A N 1
ATOM 695 C CA . VAL A 1 96 ? 10.415 10.805 -3.197 1.00 85.75 96 VAL A CA 1
ATOM 696 C C . VAL A 1 96 ? 9.185 10.939 -4.086 1.00 85.75 96 VAL A C 1
ATOM 698 O O . VAL A 1 96 ? 8.927 12.000 -4.644 1.00 85.75 96 VAL A O 1
ATOM 701 N N . THR A 1 97 ? 8.419 9.855 -4.214 1.00 86.94 97 THR A N 1
ATOM 702 C CA . THR A 1 97 ? 7.186 9.812 -5.004 1.00 86.94 97 THR A CA 1
ATOM 703 C C . THR A 1 97 ? 6.185 8.853 -4.371 1.00 86.94 97 THR A C 1
ATOM 705 O O . THR A 1 97 ? 6.566 7.946 -3.625 1.00 86.94 97 THR A O 1
ATOM 708 N N . THR A 1 98 ? 4.904 9.059 -4.658 1.00 91.00 98 THR A N 1
ATOM 709 C CA . THR A 1 98 ? 3.809 8.197 -4.219 1.00 91.00 98 THR A CA 1
ATOM 710 C C . THR A 1 98 ? 2.765 8.103 -5.317 1.00 91.00 98 THR A C 1
ATOM 712 O O . THR A 1 98 ? 2.439 9.113 -5.936 1.00 91.00 98 THR A O 1
ATOM 715 N N . LEU A 1 99 ? 2.260 6.897 -5.559 1.00 92.56 99 LEU A N 1
ATOM 716 C CA . LEU A 1 99 ? 1.102 6.614 -6.396 1.00 92.56 99 LEU A CA 1
ATOM 717 C C . LEU A 1 99 ? 0.038 5.920 -5.543 1.00 92.56 99 LEU A C 1
ATOM 719 O O . LEU A 1 99 ? 0.357 5.041 -4.749 1.00 92.56 99 LEU A O 1
ATOM 723 N N . SER A 1 100 ? -1.230 6.289 -5.706 1.00 93.31 100 SER A N 1
ATOM 724 C CA . SER A 1 100 ? -2.358 5.601 -5.078 1.00 93.31 100 SER A CA 1
ATOM 725 C C . SER A 1 100 ? -3.571 5.620 -5.993 1.00 93.31 100 SER A C 1
ATOM 727 O O . SER A 1 100 ? -3.766 6.560 -6.763 1.00 93.31 100 SER A O 1
ATOM 729 N N . THR A 1 101 ? -4.432 4.613 -5.868 1.00 90.56 101 THR A N 1
ATOM 730 C CA . THR A 1 101 ? -5.676 4.507 -6.655 1.00 90.56 101 THR A CA 1
ATOM 731 C C . THR A 1 101 ? -6.675 5.633 -6.373 1.00 90.56 101 THR A C 1
ATOM 733 O O . THR A 1 101 ? -7.671 5.775 -7.071 1.00 90.56 101 THR A O 1
ATOM 736 N N . THR A 1 102 ? -6.439 6.426 -5.328 1.00 88.12 102 THR A N 1
ATOM 737 C CA . THR A 1 102 ? -7.256 7.585 -4.954 1.00 88.12 102 THR A CA 1
ATOM 738 C C . THR A 1 102 ? -6.827 8.876 -5.648 1.00 88.12 102 THR A C 1
ATOM 740 O O . THR A 1 102 ? -7.564 9.863 -5.592 1.00 88.12 102 THR A O 1
ATOM 743 N N . MET A 1 103 ? -5.657 8.902 -6.294 1.00 86.12 103 MET A N 1
ATOM 744 C CA . MET A 1 103 ? -5.180 10.087 -7.000 1.00 86.12 103 MET A CA 1
ATOM 745 C C . MET A 1 103 ? -5.760 10.179 -8.420 1.00 86.12 103 MET A C 1
ATOM 747 O O . MET A 1 103 ? -5.763 9.186 -9.150 1.00 86.12 103 MET A O 1
ATOM 751 N N . PRO A 1 104 ? -6.221 11.367 -8.858 1.00 87.75 104 PRO A N 1
ATOM 752 C CA . PRO A 1 104 ? -6.705 11.562 -10.222 1.00 87.75 104 PRO A CA 1
ATOM 753 C C . PRO A 1 104 ? -5.627 11.249 -11.267 1.00 87.75 104 PRO A C 1
ATOM 755 O O . PRO A 1 104 ? -4.496 11.704 -11.136 1.00 87.75 104 PRO A O 1
ATOM 758 N N . GLY A 1 105 ? -5.987 10.517 -12.325 1.00 85.81 105 GLY A N 1
ATOM 759 C CA . GLY A 1 105 ? -5.062 10.164 -13.414 1.00 85.81 105 GLY A CA 1
ATOM 760 C C . GLY A 1 105 ? -4.187 8.937 -13.141 1.00 85.81 105 GLY A C 1
ATOM 761 O O . GLY A 1 105 ? -3.550 8.436 -14.070 1.00 85.81 105 GLY A O 1
ATOM 762 N N . VAL A 1 106 ? -4.215 8.411 -11.912 1.00 89.50 106 VAL A N 1
ATOM 763 C CA . VAL A 1 106 ? -3.579 7.143 -11.554 1.00 89.50 106 VAL A CA 1
ATOM 764 C C . VAL A 1 106 ? -4.533 5.988 -11.849 1.00 89.50 106 VAL A C 1
ATOM 766 O O . VAL A 1 106 ? -5.713 6.034 -11.506 1.00 89.50 106 VAL A O 1
ATOM 769 N N . SER A 1 107 ? -4.020 4.942 -12.487 1.00 88.94 107 SER A N 1
ATOM 770 C CA . SER A 1 107 ? -4.768 3.731 -12.832 1.00 88.94 107 SER A CA 1
ATOM 771 C C . SER A 1 107 ? -3.936 2.474 -12.584 1.00 88.94 107 SER A C 1
ATOM 773 O O . SER A 1 107 ? -2.740 2.551 -12.292 1.00 88.94 107 SER A O 1
ATOM 775 N N . THR A 1 108 ? -4.601 1.327 -12.666 1.00 85.62 108 THR A N 1
ATOM 776 C CA . THR A 1 108 ? -3.998 -0.003 -12.684 1.00 85.62 108 THR A CA 1
ATOM 777 C C . THR A 1 108 ? -3.837 -0.472 -14.131 1.00 85.62 108 THR A C 1
ATOM 779 O O . THR A 1 108 ? -4.690 -0.193 -14.977 1.00 85.62 108 THR A O 1
ATOM 782 N N . ALA A 1 109 ? -2.738 -1.165 -14.440 1.00 71.06 109 ALA A N 1
ATOM 783 C CA . ALA A 1 109 ? -2.436 -1.626 -15.802 1.00 71.06 109 ALA A CA 1
ATOM 784 C C . ALA A 1 109 ? -2.525 -3.152 -15.966 1.00 71.06 109 ALA A C 1
ATOM 786 O O . ALA A 1 109 ? -2.416 -3.656 -17.085 1.00 71.06 109 ALA A O 1
ATOM 787 N N . ALA A 1 110 ? -2.708 -3.895 -14.873 1.00 75.25 110 ALA A N 1
ATOM 788 C CA . ALA A 1 110 ? -2.765 -5.351 -14.869 1.00 75.25 110 ALA A CA 1
ATOM 789 C C . ALA A 1 110 ? -3.748 -5.844 -13.796 1.00 75.25 110 ALA A C 1
ATOM 791 O O . ALA A 1 110 ? -4.418 -5.056 -13.145 1.00 75.25 110 ALA A O 1
ATOM 792 N N . SER A 1 111 ? -3.923 -7.157 -13.669 1.00 84.88 111 SER A N 1
ATOM 793 C CA . SER A 1 111 ? -4.749 -7.737 -12.608 1.00 84.88 111 SER A CA 1
ATOM 794 C C . SER A 1 111 ? -3.936 -7.807 -11.317 1.00 84.88 111 SER A C 1
ATOM 796 O O . SER A 1 111 ? -3.194 -8.774 -11.121 1.00 84.88 111 SER A O 1
ATOM 798 N N . GLU A 1 112 ? -4.036 -6.791 -10.460 1.00 90.38 112 GLU A N 1
ATOM 799 C CA . GLU A 1 112 ? -3.336 -6.793 -9.176 1.00 90.38 112 GLU A CA 1
ATOM 800 C C . GLU A 1 112 ? -3.916 -7.854 -8.248 1.00 90.38 112 GLU A C 1
ATOM 802 O O . GLU A 1 112 ? -5.135 -8.053 -8.167 1.00 90.38 112 GLU A O 1
ATOM 807 N N . PHE A 1 113 ? -3.025 -8.526 -7.528 1.00 91.81 113 PHE A N 1
ATOM 808 C CA . PHE A 1 113 ? -3.415 -9.559 -6.590 1.00 91.81 113 PHE A CA 1
ATOM 809 C C . PHE A 1 113 ? -2.486 -9.641 -5.385 1.00 91.81 113 PHE A C 1
ATOM 811 O O . PHE A 1 113 ? -1.314 -9.260 -5.431 1.00 91.81 113 PHE A O 1
ATOM 818 N N . LEU A 1 114 ? -3.019 -10.235 -4.321 1.00 93.62 114 LEU A N 1
ATOM 819 C CA . LEU A 1 114 ? -2.308 -10.611 -3.109 1.00 93.62 114 LEU A CA 1
ATOM 820 C C . LEU A 1 114 ? -2.733 -12.027 -2.711 1.00 93.62 114 LEU A C 1
ATOM 822 O O . LEU A 1 114 ? -3.915 -12.335 -2.682 1.00 93.62 114 LEU A O 1
ATOM 826 N N . THR A 1 115 ? -1.794 -12.915 -2.415 1.00 93.38 115 THR A N 1
ATOM 827 C CA . THR A 1 115 ? -2.058 -14.298 -2.008 1.00 93.38 115 THR A CA 1
ATOM 828 C C . THR A 1 115 ? -1.554 -14.518 -0.602 1.00 93.38 115 THR A C 1
ATOM 830 O O . THR A 1 115 ? -0.371 -14.307 -0.319 1.00 93.38 115 THR A O 1
ATOM 833 N N . LEU A 1 116 ? -2.453 -14.982 0.257 1.00 94.88 116 LEU A N 1
ATOM 834 C CA . LEU A 1 116 ? -2.188 -15.271 1.653 1.00 94.88 116 LEU A CA 1
ATOM 835 C C . LEU A 1 116 ? -2.081 -16.778 1.890 1.00 94.88 116 LEU A C 1
ATOM 837 O O . LEU A 1 116 ? -2.830 -17.570 1.313 1.00 94.88 116 LEU A O 1
ATOM 841 N N . ASN A 1 117 ? -1.174 -17.173 2.780 1.00 94.19 117 ASN A N 1
ATOM 842 C CA . ASN A 1 117 ? -1.135 -18.527 3.328 1.00 94.19 117 ASN A CA 1
ATOM 843 C C . ASN A 1 117 ? -2.137 -18.697 4.491 1.00 94.19 117 ASN A C 1
ATOM 845 O O . ASN A 1 117 ? -2.847 -17.771 4.881 1.00 94.19 117 ASN A O 1
ATOM 849 N N . SER A 1 118 ? -2.172 -19.890 5.092 1.00 92.56 118 SER A N 1
ATOM 850 C CA . SER A 1 118 ? -3.058 -20.213 6.224 1.00 92.56 118 SER A CA 1
ATOM 851 C C . SER A 1 118 ? -2.787 -19.432 7.508 1.00 92.56 118 SER A C 1
ATOM 853 O O . SER A 1 118 ? -3.614 -19.473 8.412 1.00 92.56 118 SER A O 1
ATOM 855 N N . THR A 1 119 ? -1.646 -18.751 7.622 1.00 91.19 119 THR A N 1
ATOM 856 C CA . THR A 1 119 ? -1.311 -17.892 8.766 1.00 91.19 119 THR A CA 1
ATOM 857 C C . THR A 1 119 ? -1.568 -16.410 8.474 1.00 91.19 119 THR A C 1
ATOM 859 O O . THR A 1 119 ? -1.239 -15.568 9.306 1.00 91.19 119 THR A O 1
ATOM 862 N N . GLY A 1 120 ? -2.154 -16.080 7.315 1.00 90.44 120 GLY A N 1
ATOM 863 C CA . GLY A 1 120 ? -2.459 -14.708 6.903 1.00 90.44 120 GLY A CA 1
ATOM 864 C C . GLY A 1 120 ? -1.251 -13.930 6.377 1.00 90.44 120 GLY A C 1
ATOM 865 O O . GLY A 1 120 ? -1.341 -12.715 6.216 1.00 90.44 120 GLY A O 1
ATOM 866 N N . GLN A 1 121 ? -0.123 -14.598 6.116 1.00 91.62 121 GLN A N 1
ATOM 867 C CA . GLN A 1 121 ? 1.079 -13.980 5.554 1.00 91.62 121 GLN A CA 1
ATOM 868 C C . GLN A 1 121 ? 1.004 -13.950 4.030 1.00 91.62 121 GLN A C 1
ATOM 870 O O . GLN A 1 121 ? 0.580 -14.921 3.400 1.00 91.62 121 GLN A O 1
ATOM 875 N N . VAL A 1 122 ? 1.489 -12.859 3.443 1.00 93.25 122 VAL A N 1
ATOM 876 C CA . VAL A 1 122 ? 1.615 -12.718 1.992 1.00 93.25 122 VAL A CA 1
ATOM 877 C C . VAL A 1 122 ? 2.714 -13.641 1.474 1.00 93.25 122 VAL A C 1
ATOM 879 O O . VAL A 1 122 ? 3.855 -13.574 1.927 1.00 93.25 122 VAL A O 1
ATOM 882 N N . ILE A 1 123 ? 2.365 -14.480 0.501 1.00 90.00 123 ILE A N 1
ATOM 883 C CA . ILE A 1 123 ? 3.283 -15.421 -0.156 1.00 90.00 123 ILE A CA 1
ATOM 884 C C . ILE A 1 123 ? 3.414 -15.188 -1.661 1.00 90.00 123 ILE A C 1
ATOM 886 O O . ILE A 1 123 ? 4.371 -15.674 -2.256 1.00 90.00 123 ILE A O 1
ATOM 890 N N . ASN A 1 124 ? 2.459 -14.480 -2.273 1.00 90.50 124 ASN A N 1
ATOM 891 C CA . ASN A 1 124 ? 2.481 -14.126 -3.689 1.00 90.50 124 ASN A CA 1
ATOM 892 C C . ASN A 1 124 ? 1.722 -12.813 -3.920 1.00 90.50 124 ASN A C 1
ATOM 894 O O . ASN A 1 124 ? 0.686 -12.611 -3.305 1.00 90.50 124 ASN A O 1
ATOM 898 N N . TRP A 1 125 ? 2.207 -11.906 -4.753 1.00 91.75 125 TRP A N 1
ATOM 899 C CA . TRP A 1 125 ? 1.624 -10.612 -5.047 1.00 91.75 125 TRP A CA 1
ATOM 900 C C . TRP A 1 125 ? 2.103 -10.073 -6.390 1.00 91.75 125 TRP A C 1
ATOM 902 O O . TRP A 1 125 ? 3.231 -10.296 -6.832 1.00 91.75 125 TRP A O 1
ATOM 912 N N . PHE A 1 126 ? 1.241 -9.274 -6.991 1.00 90.12 126 PHE A N 1
ATOM 913 C CA . PHE A 1 126 ? 1.601 -8.385 -8.075 1.00 90.12 126 PHE A CA 1
ATOM 914 C C . PHE A 1 126 ? 0.783 -7.115 -7.909 1.00 90.12 126 PHE A C 1
ATOM 916 O O . PHE A 1 126 ? -0.444 -7.161 -7.801 1.00 90.12 126 PHE A O 1
ATOM 923 N N . VAL A 1 127 ? 1.474 -5.988 -7.843 1.00 91.19 127 VAL A N 1
ATOM 924 C CA . VAL A 1 127 ? 0.886 -4.708 -7.489 1.00 91.19 127 VAL A CA 1
ATOM 925 C C . VAL A 1 127 ? 1.501 -3.644 -8.383 1.00 91.19 127 VAL A C 1
ATOM 927 O O . VAL A 1 127 ? 2.713 -3.453 -8.345 1.00 91.19 127 VAL A O 1
ATOM 930 N N . TRP A 1 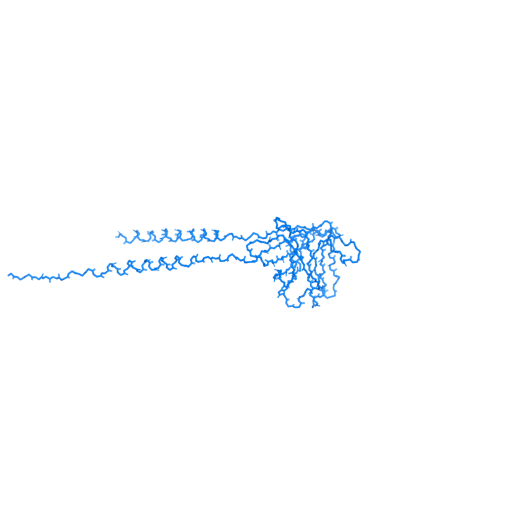128 ? 0.679 -2.950 -9.169 1.00 90.94 128 TRP A N 1
ATOM 931 C CA . TRP A 1 128 ? 1.125 -1.987 -10.174 1.00 90.94 128 TRP A CA 1
ATOM 932 C C . TRP A 1 128 ? 0.253 -0.733 -10.146 1.00 90.94 128 TRP A C 1
ATOM 934 O O . TRP A 1 128 ? -0.970 -0.822 -10.114 1.00 90.94 128 TRP A O 1
ATOM 944 N N . LEU A 1 129 ? 0.874 0.442 -10.234 1.00 91.31 129 LEU A N 1
ATOM 945 C CA . LEU A 1 129 ? 0.188 1.705 -10.504 1.00 91.31 129 LEU A CA 1
ATOM 946 C C . LEU A 1 129 ? 0.895 2.482 -11.608 1.00 91.31 129 LEU A C 1
ATOM 948 O O . LEU A 1 129 ? 2.125 2.512 -11.677 1.00 91.31 129 LEU A O 1
ATOM 952 N N . ASN A 1 130 ? 0.112 3.165 -12.439 1.00 90.06 130 ASN A N 1
ATOM 953 C CA . ASN A 1 130 ? 0.609 4.094 -13.445 1.00 90.06 130 ASN A CA 1
ATOM 954 C C . ASN A 1 130 ? -0.127 5.433 -13.377 1.00 90.06 130 ASN A C 1
ATOM 956 O O . ASN A 1 130 ? -1.353 5.478 -13.342 1.00 90.06 130 ASN A O 1
ATOM 960 N N . ASP A 1 131 ? 0.637 6.515 -13.441 1.00 89.31 131 ASP A N 1
ATOM 961 C CA . ASP A 1 131 ? 0.173 7.870 -13.698 1.00 89.31 131 ASP A CA 1
ATOM 962 C C . ASP A 1 131 ? 0.637 8.295 -15.093 1.00 89.31 131 ASP A C 1
ATOM 964 O O . ASP A 1 131 ? 1.814 8.596 -15.323 1.00 89.31 131 ASP A O 1
ATOM 968 N N . ALA A 1 132 ? -0.301 8.327 -16.037 1.00 82.56 132 ALA A N 1
ATOM 969 C CA . ALA A 1 132 ? -0.015 8.750 -17.402 1.00 82.56 132 ALA A CA 1
ATOM 970 C C . ALA A 1 132 ? 0.279 10.256 -17.506 1.00 82.56 132 ALA A C 1
ATOM 972 O O . ALA A 1 132 ? 0.995 10.668 -18.417 1.00 82.56 132 ALA A O 1
ATOM 973 N N . ALA A 1 133 ? -0.238 11.083 -16.589 1.00 84.06 133 ALA A N 1
ATOM 974 C CA . ALA A 1 133 ? 0.007 12.524 -16.611 1.00 84.06 133 ALA A CA 1
ATOM 975 C C . ALA A 1 133 ? 1.468 12.840 -16.269 1.00 84.06 133 ALA A C 1
ATOM 977 O O . ALA A 1 133 ? 2.082 13.705 -16.896 1.00 84.06 133 ALA A O 1
ATOM 978 N N . SER A 1 134 ? 2.031 12.096 -15.316 1.00 80.44 134 SER A N 1
ATOM 979 C CA . SER A 1 134 ? 3.416 12.258 -14.865 1.00 80.44 134 SER A CA 1
ATOM 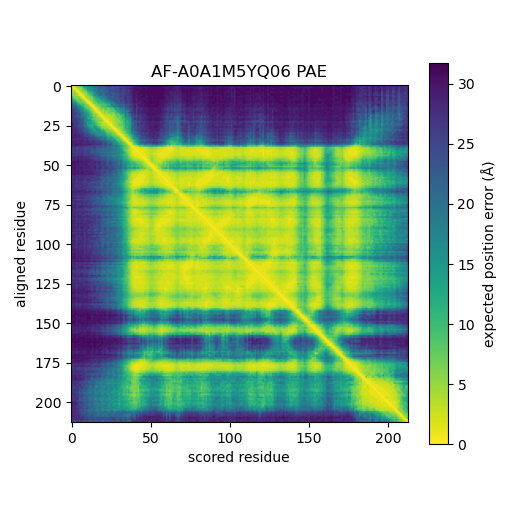980 C C . SER A 1 134 ? 4.404 11.306 -15.547 1.00 80.44 134 SER A C 1
ATOM 982 O O . SER A 1 134 ? 5.588 11.353 -15.238 1.00 80.44 134 SER A O 1
ATOM 984 N N . ASN A 1 135 ? 3.950 10.439 -16.464 1.00 81.75 135 ASN A N 1
ATOM 985 C CA . ASN A 1 135 ? 4.741 9.326 -17.017 1.00 81.75 135 ASN A CA 1
ATOM 986 C C . ASN A 1 135 ? 5.437 8.492 -15.922 1.00 81.75 135 ASN A C 1
ATOM 988 O O . ASN A 1 135 ? 6.570 8.038 -16.089 1.00 81.75 135 ASN A O 1
ATOM 992 N N . THR A 1 136 ? 4.761 8.312 -14.788 1.00 82.94 136 THR A N 1
ATOM 993 C CA . THR A 1 136 ? 5.282 7.599 -13.619 1.00 82.94 136 THR A CA 1
ATOM 994 C C . THR A 1 136 ? 4.595 6.248 -13.541 1.00 82.94 136 THR A C 1
ATOM 996 O O . THR A 1 136 ? 3.375 6.163 -13.649 1.00 82.94 136 THR A O 1
ATOM 999 N N . PHE A 1 137 ? 5.350 5.182 -13.314 1.00 85.25 137 PHE A N 1
ATOM 1000 C CA . PHE A 1 137 ? 4.782 3.885 -12.972 1.00 85.25 137 PHE A CA 1
ATOM 1001 C C . PHE A 1 137 ? 5.630 3.205 -11.907 1.00 85.25 137 PHE A C 1
ATOM 1003 O O . PHE A 1 137 ? 6.838 3.433 -11.799 1.00 85.25 137 PHE A O 1
ATOM 1010 N N . MET A 1 138 ? 4.959 2.429 -11.066 1.00 88.69 138 MET A N 1
ATOM 1011 C CA . MET A 1 138 ? 5.535 1.787 -9.893 1.00 88.69 138 MET A CA 1
ATOM 1012 C C . MET A 1 138 ? 4.930 0.400 -9.762 1.00 88.69 138 MET A C 1
ATOM 1014 O O . MET A 1 138 ? 3.712 0.253 -9.881 1.00 88.69 138 MET A O 1
ATOM 1018 N N . TYR A 1 139 ? 5.758 -0.602 -9.491 1.00 88.19 139 TYR A N 1
ATOM 1019 C CA . TYR A 1 139 ? 5.262 -1.934 -9.188 1.00 88.19 139 TYR A CA 1
ATOM 1020 C C . TYR A 1 139 ? 6.142 -2.668 -8.183 1.00 88.19 139 TYR A C 1
ATOM 1022 O O . TYR A 1 139 ? 7.348 -2.446 -8.094 1.00 88.19 139 TYR A O 1
ATOM 1030 N N . THR A 1 140 ? 5.514 -3.572 -7.441 1.00 88.12 140 THR A N 1
ATOM 1031 C CA . THR A 1 140 ? 6.187 -4.615 -6.669 1.00 88.12 140 THR A CA 1
ATOM 1032 C C . THR A 1 140 ? 5.558 -5.952 -7.005 1.00 88.12 140 THR A C 1
ATOM 1034 O O . THR A 1 140 ? 4.333 -6.066 -7.138 1.00 88.12 140 THR A O 1
ATOM 1037 N N . GLN A 1 141 ? 6.393 -6.969 -7.163 1.00 86.06 141 GLN A N 1
ATOM 1038 C CA . GLN A 1 141 ? 5.932 -8.309 -7.477 1.00 86.06 141 GLN A CA 1
ATOM 1039 C C . GLN A 1 141 ? 6.831 -9.374 -6.873 1.00 86.06 141 GLN A C 1
ATOM 1041 O O . GLN A 1 141 ? 8.049 -9.199 -6.745 1.00 86.06 141 GLN A O 1
ATOM 1046 N N . ASN A 1 142 ? 6.237 -10.534 -6.629 1.00 82.81 142 ASN A N 1
ATOM 1047 C CA . ASN A 1 142 ? 6.992 -11.765 -6.514 1.00 82.81 142 ASN A CA 1
ATOM 1048 C C . ASN A 1 142 ? 6.730 -12.663 -7.740 1.00 82.81 142 ASN A C 1
ATOM 1050 O O . ASN A 1 142 ? 5.639 -12.658 -8.301 1.00 82.81 142 ASN A O 1
ATOM 1054 N N . ASP A 1 143 ? 7.771 -13.378 -8.169 1.00 67.88 143 ASP A N 1
ATOM 1055 C CA . ASP A 1 143 ? 7.824 -14.370 -9.260 1.00 67.88 143 ASP A CA 1
ATOM 1056 C C . ASP A 1 143 ? 6.631 -14.393 -10.258 1.00 67.88 143 ASP A C 1
ATOM 1058 O O . ASP A 1 143 ? 5.929 -15.396 -10.423 1.00 67.88 143 ASP A O 1
ATOM 1062 N N . TYR A 1 144 ? 6.365 -13.262 -10.928 1.00 66.81 144 TYR A N 1
ATOM 1063 C CA . TYR A 1 144 ? 5.200 -13.114 -11.805 1.00 66.81 144 TYR A CA 1
ATOM 1064 C C . TYR A 1 144 ? 5.470 -13.732 -13.187 1.00 66.81 144 TYR A C 1
ATOM 1066 O O . TYR A 1 144 ? 6.167 -13.170 -14.036 1.00 66.81 144 TYR A O 1
ATOM 1074 N N . SER A 1 145 ? 4.871 -14.904 -13.415 1.00 49.81 145 SER A N 1
ATOM 1075 C CA . SER A 1 145 ? 5.072 -15.794 -14.574 1.00 49.81 145 SER A CA 1
ATOM 1076 C C . SER A 1 145 ? 4.755 -15.237 -15.979 1.00 49.81 145 SER A C 1
ATOM 1078 O O . SER A 1 145 ? 5.037 -15.922 -16.961 1.00 49.81 145 SER A O 1
ATOM 1080 N N . GLN A 1 146 ? 4.207 -14.021 -16.124 1.00 53.81 146 GLN A N 1
ATOM 1081 C CA . GLN A 1 146 ? 3.961 -13.395 -17.442 1.00 53.81 146 GLN A CA 1
ATOM 1082 C C . GLN A 1 146 ? 5.026 -12.376 -17.865 1.00 53.81 146 GLN A C 1
ATOM 1084 O O . GLN A 1 146 ? 4.963 -11.845 -18.976 1.00 53.81 146 GLN A O 1
ATOM 1089 N N . CYS A 1 147 ? 6.025 -12.103 -17.025 1.00 57.97 147 CYS A N 1
ATOM 1090 C CA . CYS A 1 147 ? 7.156 -11.294 -17.455 1.00 57.97 147 CYS A CA 1
ATOM 1091 C C . CYS A 1 147 ? 7.980 -12.099 -18.472 1.00 57.97 147 CYS A C 1
ATOM 1093 O O . CYS A 1 147 ? 8.522 -13.160 -18.151 1.00 57.97 147 CYS A O 1
ATOM 1095 N N . VAL A 1 148 ? 8.034 -11.623 -19.721 1.00 46.66 148 VAL A N 1
ATOM 1096 C CA . VAL A 1 148 ? 8.794 -12.246 -20.812 1.00 46.66 148 VAL A CA 1
ATOM 1097 C C . VAL A 1 148 ? 10.282 -12.191 -20.449 1.00 46.66 148 VAL A C 1
ATOM 1099 O O . VAL A 1 148 ? 10.967 -11.228 -20.777 1.00 46.66 148 VAL A O 1
ATOM 1102 N N . SER A 1 149 ? 10.768 -13.259 -19.803 1.00 47.53 149 SER A N 1
ATOM 1103 C CA . SER A 1 149 ? 12.148 -13.544 -19.353 1.00 47.53 149 SER A CA 1
ATOM 1104 C C . SER A 1 149 ? 12.444 -13.276 -17.867 1.00 47.53 149 SER A C 1
ATOM 1106 O O . SER A 1 149 ? 13.024 -12.257 -17.515 1.00 47.53 149 SER A O 1
ATOM 1108 N N . GLY A 1 150 ? 12.161 -14.257 -16.999 1.00 52.53 150 GLY A N 1
ATOM 1109 C CA . GLY A 1 150 ? 12.980 -14.528 -15.800 1.00 52.53 150 GLY A CA 1
ATOM 1110 C C . GLY A 1 150 ? 13.096 -13.410 -14.760 1.00 52.53 150 GLY A C 1
ATOM 1111 O O . GLY A 1 150 ? 14.107 -13.332 -14.068 1.00 52.53 150 GLY A O 1
ATOM 1112 N N . CYS A 1 151 ? 12.089 -12.546 -14.660 1.00 60.16 151 CYS A N 1
ATOM 1113 C CA . CYS A 1 151 ? 12.166 -11.312 -13.882 1.00 60.16 151 CYS A CA 1
ATOM 1114 C C . CYS A 1 151 ? 12.353 -11.561 -12.371 1.00 60.16 151 CYS A C 1
ATOM 1116 O O . CYS A 1 151 ? 12.958 -10.738 -11.691 1.00 60.16 151 CYS A O 1
ATOM 1118 N N . GLY A 1 152 ? 11.945 -12.720 -11.845 1.00 65.50 152 GLY A N 1
ATOM 1119 C CA . GLY A 1 152 ? 12.053 -13.006 -10.415 1.00 65.50 152 GLY A CA 1
ATOM 1120 C C . GLY A 1 152 ? 11.287 -11.979 -9.571 1.00 65.50 152 GLY A C 1
ATOM 1121 O O . GLY A 1 152 ? 10.374 -11.303 -10.054 1.00 65.50 152 GLY A O 1
ATOM 1122 N N . ASN A 1 153 ? 11.651 -11.874 -8.295 1.00 73.25 153 ASN A N 1
ATOM 1123 C CA . ASN A 1 153 ? 11.081 -10.882 -7.385 1.00 73.25 153 ASN A CA 1
ATOM 1124 C C . ASN A 1 153 ? 11.689 -9.509 -7.680 1.00 73.25 153 ASN A C 1
ATOM 1126 O O . ASN A 1 153 ? 12.916 -9.398 -7.739 1.00 73.25 153 ASN A O 1
ATOM 1130 N N . GLN A 1 154 ? 10.847 -8.496 -7.885 1.00 77.38 154 GLN A N 1
ATOM 1131 C CA . GLN A 1 154 ? 11.289 -7.169 -8.313 1.00 77.38 154 GLN A CA 1
ATOM 1132 C C . GLN A 1 154 ? 10.469 -6.063 -7.668 1.00 77.38 154 GLN A C 1
ATOM 1134 O O . GLN A 1 154 ? 9.238 -6.138 -7.622 1.00 77.38 154 GLN A O 1
ATOM 1139 N N . ASP A 1 155 ? 11.176 -5.003 -7.296 1.00 82.31 155 ASP A N 1
ATOM 1140 C CA . ASP A 1 155 ? 10.608 -3.705 -6.976 1.00 82.31 155 ASP A CA 1
ATOM 1141 C C . ASP A 1 155 ? 11.065 -2.691 -8.020 1.00 82.31 155 ASP A C 1
ATOM 1143 O O . ASP A 1 155 ? 12.239 -2.631 -8.399 1.00 82.31 155 ASP A O 1
ATOM 1147 N N . TYR A 1 156 ? 10.124 -1.888 -8.500 1.00 80.06 156 TYR A N 1
ATOM 1148 C CA . TYR A 1 156 ? 10.367 -0.982 -9.606 1.00 80.06 156 TYR A CA 1
ATOM 1149 C C . TYR A 1 156 ? 9.639 0.341 -9.414 1.00 80.06 156 TYR A C 1
ATOM 1151 O O . TYR A 1 156 ? 8.460 0.390 -9.055 1.00 80.06 156 TYR A O 1
ATOM 1159 N N . SER A 1 157 ? 10.340 1.433 -9.696 1.00 76.25 157 SER A N 1
ATOM 1160 C CA . SER A 1 157 ? 9.766 2.773 -9.725 1.00 76.25 157 SER A CA 1
ATOM 1161 C C . SER A 1 157 ? 10.477 3.627 -10.761 1.00 76.25 157 SER A C 1
ATOM 1163 O O . SER A 1 157 ? 11.710 3.675 -10.791 1.00 76.25 157 SER A O 1
ATOM 1165 N N . THR A 1 158 ? 9.699 4.334 -11.580 1.00 73.50 158 THR A N 1
ATOM 1166 C CA . THR A 1 158 ? 10.204 5.442 -12.392 1.00 73.50 158 THR A CA 1
ATOM 1167 C C . THR A 1 158 ? 9.428 6.695 -12.076 1.00 73.50 158 THR A C 1
ATOM 1169 O O . THR A 1 158 ? 8.243 6.781 -12.389 1.00 73.50 158 THR A O 1
ATOM 1172 N N . ALA A 1 159 ? 10.106 7.701 -11.537 1.00 59.53 159 ALA A N 1
ATOM 1173 C CA . ALA A 1 159 ? 9.630 9.072 -11.602 1.00 59.53 159 ALA A CA 1
ATOM 1174 C C . ALA A 1 159 ? 10.282 9.728 -12.826 1.00 59.53 159 ALA A C 1
ATOM 1176 O O . ALA A 1 159 ? 11.470 10.063 -12.799 1.00 59.53 159 ALA A O 1
ATOM 1177 N N . VAL A 1 160 ? 9.538 9.874 -13.925 1.00 53.28 160 VAL A N 1
ATOM 1178 C CA . VAL A 1 160 ? 9.992 10.689 -15.057 1.00 53.28 160 VAL A CA 1
ATOM 1179 C C . VAL A 1 160 ? 9.529 12.117 -14.810 1.00 53.28 160 VAL A C 1
ATOM 1181 O O . VAL A 1 160 ? 8.430 12.509 -15.184 1.00 53.28 160 VAL A O 1
ATOM 1184 N N . MET A 1 161 ? 10.381 12.938 -14.198 1.00 45.44 161 MET A N 1
ATOM 1185 C CA . MET A 1 161 ? 10.182 14.386 -14.285 1.00 45.44 161 MET A CA 1
ATOM 1186 C C . MET A 1 161 ? 10.347 14.761 -15.761 1.00 45.44 161 MET A C 1
ATOM 1188 O O . MET A 1 161 ? 11.397 14.473 -16.340 1.00 45.44 161 MET A O 1
ATOM 1192 N N . ALA A 1 162 ? 9.331 15.357 -16.392 1.00 38.06 162 ALA A N 1
ATOM 1193 C CA . ALA A 1 162 ? 9.406 15.769 -17.794 1.00 38.06 162 ALA A CA 1
ATOM 1194 C C . ALA A 1 162 ? 10.721 16.536 -18.062 1.00 38.06 162 ALA A C 1
ATOM 1196 O O . ALA A 1 162 ? 10.948 17.607 -17.503 1.00 38.06 162 ALA A O 1
ATOM 1197 N N . GLY A 1 163 ? 11.609 15.959 -18.881 1.00 41.34 163 GLY A N 1
ATOM 1198 C CA . GLY A 1 163 ? 12.910 16.546 -19.231 1.00 41.34 163 GLY A CA 1
ATOM 1199 C C . GLY A 1 163 ? 14.109 16.198 -18.331 1.00 41.34 163 GLY A C 1
ATOM 1200 O O . GLY A 1 163 ? 15.176 16.765 -18.546 1.00 41.34 163 GLY A O 1
ATOM 1201 N N . SER A 1 164 ? 13.991 15.283 -17.363 1.00 42.25 164 SER A N 1
ATOM 1202 C CA . SER A 1 164 ? 15.125 14.758 -16.568 1.00 42.25 164 SER A CA 1
ATOM 1203 C C . SER A 1 164 ? 15.342 13.262 -16.825 1.00 42.25 164 SER A C 1
ATOM 1205 O O . SER A 1 164 ? 14.381 12.578 -17.187 1.00 42.25 164 SER A O 1
ATOM 1207 N N . PRO A 1 165 ? 16.565 12.713 -16.650 1.00 45.50 165 PRO A N 1
ATOM 1208 C CA . PRO A 1 165 ? 16.740 11.269 -16.694 1.00 45.50 165 PRO A CA 1
ATOM 1209 C C . PRO A 1 165 ? 15.873 10.646 -15.598 1.00 45.50 165 PRO A C 1
ATOM 1211 O O . PRO A 1 165 ? 15.973 11.013 -14.428 1.00 45.5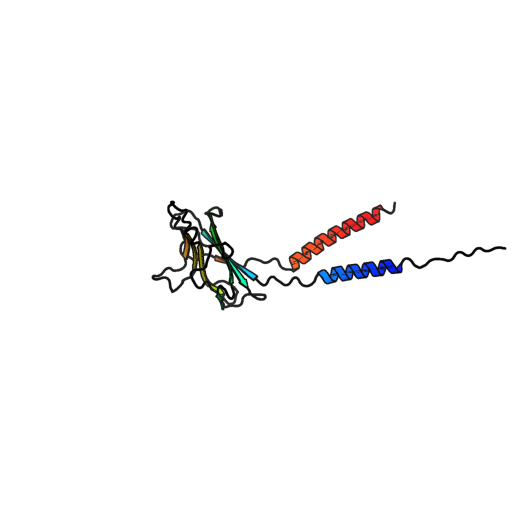0 165 PRO A O 1
ATOM 1214 N N . SER A 1 166 ? 14.995 9.736 -16.008 1.00 50.53 166 SER A N 1
ATOM 1215 C CA . SER A 1 166 ? 14.220 8.882 -15.118 1.00 50.53 166 SER A CA 1
ATOM 1216 C C . SER A 1 166 ? 15.150 8.275 -14.072 1.00 50.53 166 SER A C 1
ATOM 1218 O O . SER A 1 166 ? 16.130 7.622 -14.444 1.00 50.53 166 SER A O 1
ATOM 1220 N N . ILE A 1 167 ? 14.853 8.457 -12.785 1.00 53.91 167 ILE A N 1
ATOM 1221 C CA . ILE A 1 167 ? 15.446 7.603 -11.756 1.00 53.91 167 ILE A CA 1
ATOM 1222 C C . ILE A 1 167 ? 14.856 6.212 -12.011 1.00 53.91 167 ILE A C 1
ATOM 1224 O O . ILE A 1 167 ? 13.698 5.956 -11.695 1.00 53.91 167 ILE A O 1
ATOM 1228 N N . LEU A 1 168 ? 15.617 5.370 -12.715 1.00 55.03 168 LEU A N 1
ATOM 1229 C CA . LEU A 1 168 ? 15.313 3.958 -12.907 1.00 55.03 168 LEU A CA 1
ATOM 1230 C C . LEU A 1 168 ? 15.759 3.243 -11.637 1.00 55.03 168 LEU A C 1
ATOM 1232 O O . LEU A 1 168 ? 16.929 2.896 -11.503 1.00 55.03 168 LEU A O 1
ATOM 1236 N N . LEU A 1 169 ? 14.846 3.049 -10.692 1.00 60.41 169 LEU A N 1
ATOM 1237 C CA . LEU A 1 169 ? 15.112 2.181 -9.553 1.00 60.41 169 LEU A CA 1
ATOM 1238 C C . LEU A 1 169 ? 14.709 0.767 -9.948 1.00 60.41 169 LEU A C 1
ATOM 1240 O O . LEU A 1 169 ? 13.537 0.406 -9.884 1.00 60.41 169 LEU A O 1
ATOM 1244 N N . LEU A 1 170 ? 15.694 -0.012 -10.395 1.00 60.75 170 LEU A N 1
ATOM 1245 C CA . LEU A 1 170 ? 15.587 -1.465 -10.437 1.00 60.75 170 LEU A CA 1
ATOM 1246 C C . LEU A 1 170 ? 16.062 -1.984 -9.078 1.00 60.75 170 LEU A C 1
ATOM 1248 O O . LEU A 1 170 ? 17.256 -2.212 -8.869 1.00 60.75 170 LEU A O 1
ATOM 1252 N N . ILE A 1 171 ? 15.125 -2.094 -8.141 1.00 60.84 171 ILE A N 1
ATOM 1253 C CA . ILE A 1 171 ? 15.384 -2.536 -6.776 1.00 60.84 171 ILE A CA 1
ATOM 1254 C C . ILE A 1 171 ? 15.298 -4.073 -6.761 1.00 60.84 171 ILE A C 1
ATOM 1256 O O . ILE A 1 171 ? 14.322 -4.684 -7.194 1.00 60.84 171 ILE A O 1
ATOM 1260 N N . ASN A 1 172 ? 16.402 -4.688 -6.345 1.00 58.41 172 ASN A N 1
ATOM 1261 C CA . ASN A 1 172 ? 16.774 -6.087 -6.565 1.00 58.41 172 ASN A CA 1
ATOM 1262 C C . ASN A 1 172 ? 15.855 -7.172 -5.966 1.00 58.41 172 ASN A C 1
ATOM 1264 O O . ASN A 1 172 ? 15.024 -6.933 -5.101 1.00 58.41 172 ASN A O 1
ATOM 1268 N N . ASN A 1 173 ? 16.171 -8.407 -6.377 1.00 58.25 173 ASN A N 1
ATOM 1269 C CA . ASN A 1 173 ? 15.958 -9.694 -5.701 1.00 58.25 173 ASN A CA 1
ATOM 1270 C C . ASN A 1 173 ? 16.959 -9.838 -4.522 1.00 58.25 173 ASN A C 1
ATOM 1272 O O . ASN A 1 173 ? 18.152 -9.618 -4.762 1.00 58.25 173 ASN A O 1
ATOM 1276 N N . PRO A 1 174 ? 16.588 -10.222 -3.278 1.00 70.44 174 PRO A N 1
ATOM 1277 C CA . PRO A 1 174 ? 15.373 -10.910 -2.809 1.00 70.44 174 PRO A CA 1
ATOM 1278 C C . PRO A 1 174 ? 14.117 -10.028 -2.713 1.00 70.44 174 PRO A C 1
ATOM 1280 O O . PRO A 1 174 ? 14.234 -8.809 -2.767 1.00 70.44 174 PRO A O 1
ATOM 1283 N N . PRO A 1 175 ? 12.917 -10.622 -2.553 1.00 74.69 175 PRO A N 1
ATOM 1284 C CA . PRO A 1 175 ? 11.707 -9.853 -2.291 1.00 74.69 175 PRO A CA 1
ATOM 1285 C C . PRO A 1 175 ? 11.819 -9.118 -0.951 1.00 74.69 175 PRO A C 1
ATOM 1287 O O . PRO A 1 175 ? 12.491 -9.591 -0.027 1.00 74.69 175 PRO A O 1
ATOM 1290 N N . GLY A 1 176 ? 11.143 -7.978 -0.842 1.00 86.38 176 GLY A N 1
ATOM 1291 C CA . GLY A 1 176 ? 10.954 -7.279 0.420 1.00 86.38 176 GLY A CA 1
ATOM 1292 C C . GLY A 1 176 ? 10.089 -8.060 1.410 1.00 86.38 176 GLY A C 1
ATOM 1293 O O . GLY A 1 176 ? 9.767 -9.237 1.232 1.00 86.38 176 GLY A O 1
ATOM 1294 N N . THR A 1 177 ? 9.693 -7.387 2.483 1.00 92.06 177 THR A N 1
ATOM 1295 C CA . THR A 1 177 ? 8.913 -7.991 3.568 1.00 92.06 177 THR A CA 1
ATOM 1296 C C . THR A 1 177 ? 7.503 -7.430 3.622 1.00 92.06 177 THR A C 1
ATOM 1298 O O . THR A 1 177 ? 7.298 -6.232 3.445 1.00 92.06 177 THR A O 1
ATOM 1301 N N . TRP A 1 178 ? 6.539 -8.305 3.903 1.00 94.38 178 TRP A N 1
ATOM 1302 C CA . TRP A 1 178 ? 5.158 -7.928 4.176 1.00 94.38 178 TRP A CA 1
ATOM 1303 C C . TRP A 1 178 ? 4.867 -7.977 5.673 1.00 94.38 178 TRP A C 1
ATOM 1305 O O . TRP A 1 178 ? 5.285 -8.902 6.373 1.00 94.38 178 TRP A O 1
ATOM 1315 N N . GLN A 1 179 ? 4.112 -6.997 6.153 1.00 95.00 179 GLN A N 1
ATOM 1316 C CA . GLN A 1 179 ? 3.637 -6.891 7.527 1.00 95.00 179 GLN A CA 1
ATOM 1317 C C . GLN A 1 179 ? 2.160 -6.509 7.529 1.00 95.00 179 GLN A C 1
ATOM 1319 O O . GLN A 1 179 ? 1.709 -5.738 6.691 1.00 95.00 179 GLN A O 1
ATOM 1324 N N . VAL A 1 180 ? 1.396 -7.031 8.483 1.00 92.31 180 VAL A N 1
ATOM 1325 C CA . VAL A 1 180 ? 0.013 -6.590 8.697 1.00 92.31 180 VAL A CA 1
ATOM 1326 C C . VAL A 1 180 ? 0.042 -5.378 9.621 1.00 92.31 180 VAL A C 1
ATOM 1328 O O . VAL A 1 180 ? 0.684 -5.423 10.674 1.00 92.31 180 VAL A O 1
ATOM 1331 N N . ALA A 1 181 ? -0.631 -4.293 9.244 1.00 90.12 181 ALA A N 1
ATOM 1332 C CA . ALA A 1 181 ? -0.745 -3.121 10.097 1.00 90.12 181 ALA A CA 1
ATOM 1333 C C . ALA A 1 181 ? -1.551 -3.476 11.353 1.00 90.12 181 ALA A C 1
ATOM 1335 O O . ALA A 1 181 ? -2.664 -3.997 11.275 1.00 90.12 181 ALA A O 1
ATOM 1336 N N . ALA A 1 182 ? -0.993 -3.182 12.526 1.00 80.75 182 ALA A N 1
ATOM 1337 C CA . ALA A 1 182 ? -1.697 -3.401 13.778 1.00 80.75 182 ALA A CA 1
ATOM 1338 C C . ALA A 1 182 ? -2.856 -2.402 13.903 1.00 80.75 182 ALA A C 1
ATOM 1340 O O . ALA A 1 182 ? -2.637 -1.197 14.040 1.00 80.75 182 ALA A O 1
ATOM 1341 N N . VAL A 1 183 ? -4.091 -2.900 13.890 1.00 73.38 183 VAL A N 1
ATOM 1342 C CA . VAL A 1 183 ? -5.267 -2.099 14.239 1.00 73.38 183 VAL A CA 1
ATOM 1343 C C . VAL A 1 183 ? -5.392 -2.095 15.766 1.00 73.38 183 VAL A C 1
ATOM 1345 O O . VAL A 1 183 ? -5.458 -3.174 16.360 1.00 73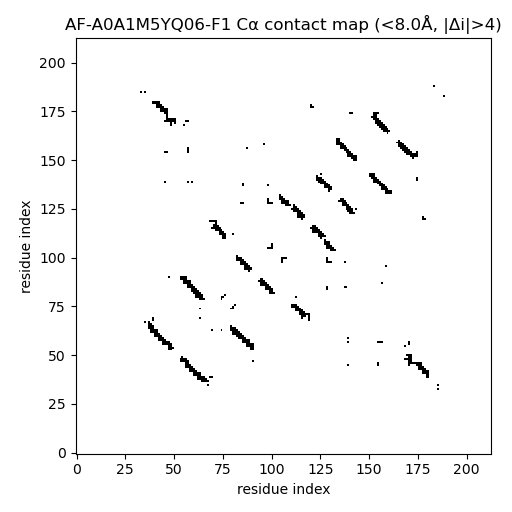.38 183 VAL A O 1
ATOM 1348 N N . PRO A 1 184 ? -5.420 -0.925 16.438 1.00 68.12 184 PRO A N 1
ATOM 1349 C CA . PRO A 1 184 ? -5.621 -0.870 17.880 1.00 68.12 184 PRO A CA 1
ATOM 1350 C C . PRO A 1 184 ? -6.929 -1.560 18.251 1.00 68.12 184 PRO A C 1
ATOM 1352 O O . PRO A 1 184 ? -7.992 -1.207 17.734 1.00 68.12 184 PRO A O 1
ATOM 1355 N N . GLU A 1 185 ? -6.852 -2.539 19.149 1.00 75.31 185 GLU A N 1
ATOM 1356 C CA . GLU A 1 185 ? -8.032 -3.289 19.558 1.00 75.31 185 GLU A CA 1
ATOM 1357 C C . GLU A 1 185 ? -9.122 -2.340 20.094 1.00 75.31 185 GLU A C 1
ATOM 1359 O O . GLU A 1 185 ? -8.805 -1.374 20.799 1.00 75.31 185 GLU A O 1
ATOM 1364 N N . PRO A 1 186 ? -10.417 -2.622 19.862 1.00 71.50 186 PRO A N 1
ATOM 1365 C CA . PRO A 1 186 ? -11.516 -1.853 20.457 1.00 71.50 186 PRO A CA 1
ATOM 1366 C C . PRO A 1 186 ? -11.407 -1.706 21.989 1.00 71.50 186 PRO A C 1
ATOM 1368 O O . PRO A 1 186 ? -11.824 -0.697 22.560 1.00 71.50 186 PRO A O 1
ATOM 1371 N N . SER A 1 187 ? -10.783 -2.682 22.656 1.00 75.44 187 SER A N 1
ATOM 1372 C CA . SER A 1 187 ? -10.457 -2.668 24.088 1.00 75.44 187 SER A CA 1
ATOM 1373 C C . S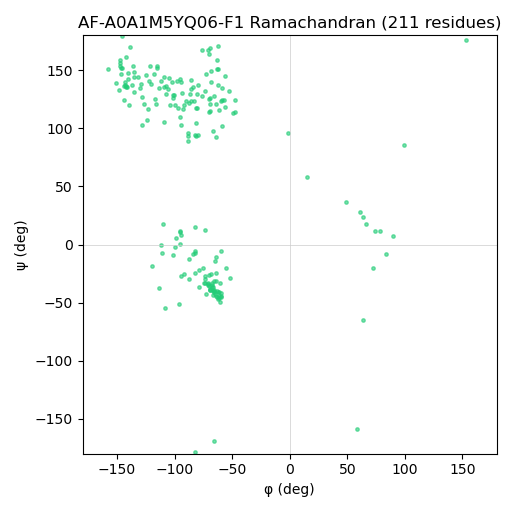ER A 1 187 ? -9.528 -1.506 24.478 1.00 75.44 187 SER A C 1
ATOM 1375 O O . SER A 1 187 ? -9.685 -0.929 25.555 1.00 75.44 187 SER A O 1
ATOM 1377 N N . THR A 1 188 ? -8.616 -1.101 23.590 1.00 79.75 188 THR A N 1
ATOM 1378 C CA . THR A 1 188 ? -7.686 0.019 23.798 1.00 79.75 188 THR A CA 1
ATOM 1379 C C . THR A 1 188 ? -8.449 1.338 23.871 1.00 79.75 188 THR A C 1
ATOM 1381 O O . THR A 1 188 ? -8.230 2.142 24.780 1.00 79.75 188 THR A O 1
ATOM 1384 N N . TRP A 1 189 ? -9.417 1.529 22.973 1.00 85.38 189 TRP A N 1
ATOM 1385 C CA . TRP A 1 189 ? -10.305 2.691 22.991 1.00 85.38 189 TRP A CA 1
ATOM 1386 C C . TRP A 1 189 ? -11.164 2.720 24.253 1.00 85.38 189 TRP A C 1
ATOM 1388 O O . TRP A 1 189 ? -11.258 3.753 24.920 1.00 85.38 189 TRP A O 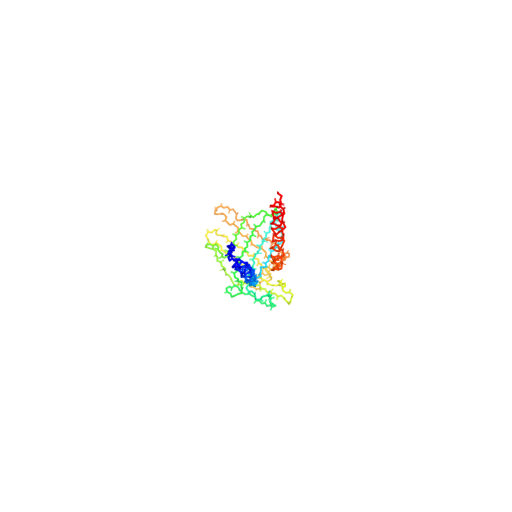1
ATOM 1398 N N . ALA A 1 190 ? -11.731 1.571 24.631 1.00 83.75 190 ALA A N 1
ATOM 1399 C CA . ALA A 1 190 ? -12.515 1.447 25.853 1.00 83.75 190 ALA A CA 1
ATOM 1400 C C . ALA A 1 190 ? -11.686 1.791 27.102 1.00 83.75 190 ALA A C 1
ATOM 1402 O O . ALA A 1 190 ? -12.146 2.551 27.953 1.00 83.75 190 ALA A O 1
ATOM 1403 N N . MET A 1 191 ? -10.446 1.305 27.202 1.00 89.31 191 MET A N 1
ATOM 1404 C CA . MET A 1 191 ? -9.566 1.608 28.333 1.00 89.31 191 MET A CA 1
ATOM 1405 C C . MET A 1 191 ? -9.164 3.084 28.396 1.00 89.31 191 MET A C 1
ATOM 1407 O O . MET A 1 191 ? -9.161 3.652 29.490 1.00 89.31 191 MET A O 1
ATOM 1411 N N . MET A 1 192 ? -8.891 3.738 27.261 1.00 90.25 192 MET A N 1
ATOM 1412 C CA . MET A 1 192 ? -8.623 5.182 27.245 1.00 90.25 192 MET A CA 1
ATOM 1413 C C . MET A 1 192 ? -9.833 5.982 27.729 1.00 90.25 192 MET A C 1
ATOM 1415 O O . MET A 1 192 ? -9.693 6.836 28.606 1.00 90.25 192 MET A O 1
ATOM 1419 N N . ILE A 1 193 ? -11.030 5.673 27.221 1.00 90.75 193 ILE A N 1
ATOM 1420 C CA . ILE A 1 193 ? -12.270 6.343 27.634 1.00 90.75 193 ILE A CA 1
ATOM 1421 C C . ILE A 1 193 ? -12.526 6.128 29.127 1.00 90.75 193 ILE A C 1
ATOM 1423 O O . ILE A 1 193 ? -12.824 7.088 29.837 1.00 90.75 193 ILE A O 1
ATOM 1427 N N . LEU A 1 194 ? -12.359 4.902 29.630 1.00 92.19 194 LEU A N 1
ATOM 1428 C CA . LEU A 1 194 ? -12.489 4.603 31.057 1.00 92.19 194 LEU A CA 1
ATOM 1429 C C . LEU A 1 194 ? -11.459 5.363 31.901 1.00 92.19 194 LEU A C 1
ATOM 1431 O O . LEU A 1 194 ? -11.814 5.900 32.950 1.00 92.19 194 LEU A O 1
ATOM 1435 N N . GLY A 1 195 ? -10.212 5.471 31.438 1.00 92.38 195 GLY A N 1
ATOM 1436 C CA . GLY A 1 195 ? -9.168 6.258 32.095 1.00 92.38 195 GLY A CA 1
ATOM 1437 C C . GLY A 1 195 ? -9.536 7.740 32.203 1.00 92.38 195 GLY A C 1
ATOM 1438 O O . GLY A 1 195 ? -9.499 8.315 33.295 1.00 92.38 195 GLY A O 1
ATOM 1439 N N . PHE A 1 196 ? -9.973 8.354 31.101 1.00 94.56 196 PHE A N 1
ATOM 1440 C CA . PHE A 1 196 ? -10.401 9.756 31.090 1.00 94.56 196 PHE A CA 1
ATOM 1441 C C . PHE A 1 196 ? -11.680 9.991 31.904 1.00 94.56 196 PHE A C 1
ATOM 1443 O O . PHE A 1 196 ? -11.759 10.969 32.652 1.00 94.56 196 PHE A O 1
ATOM 1450 N N . ALA A 1 197 ? -12.653 9.082 31.833 1.00 93.88 197 ALA A N 1
ATOM 1451 C CA . ALA A 1 197 ? -13.862 9.137 32.650 1.00 93.88 197 ALA A CA 1
ATOM 1452 C C . ALA A 1 197 ? -13.538 9.024 34.150 1.00 93.88 197 ALA A C 1
ATOM 1454 O O . ALA A 1 197 ? -14.086 9.775 34.960 1.00 93.88 197 ALA A O 1
ATOM 1455 N N . GLY A 1 198 ? -12.597 8.149 34.520 1.00 93.81 198 GLY A N 1
ATOM 1456 C CA . GLY A 1 198 ? -12.109 7.999 35.890 1.00 93.81 198 GLY A CA 1
ATOM 1457 C C . GLY A 1 198 ? -11.463 9.278 36.427 1.00 93.81 198 GLY A C 1
ATOM 1458 O O . GLY A 1 198 ? -11.799 9.726 37.527 1.00 93.81 198 GLY A O 1
ATOM 1459 N N . LEU A 1 199 ? -10.597 9.919 35.636 1.00 92.81 199 LEU A N 1
ATOM 1460 C CA . LEU A 1 199 ? -9.984 11.204 35.995 1.00 92.81 199 LEU A CA 1
ATOM 1461 C C . LEU A 1 199 ? -11.030 12.322 36.137 1.00 92.81 199 LEU A C 1
ATOM 1463 O O . LEU A 1 199 ? -11.017 13.058 37.130 1.00 92.81 199 LEU A O 1
ATOM 1467 N N . GLY A 1 200 ? -11.973 12.420 35.195 1.00 90.12 200 GLY A N 1
ATOM 1468 C CA . GLY A 1 200 ? -13.072 13.388 35.249 1.00 90.12 200 GLY A CA 1
ATOM 1469 C C . GLY A 1 200 ? -13.952 13.211 36.490 1.00 90.12 200 GLY A C 1
ATOM 1470 O O . GLY A 1 200 ? -14.283 14.187 37.170 1.00 90.12 200 GLY A O 1
ATOM 1471 N N . PHE A 1 201 ? -14.262 11.965 36.855 1.00 91.19 201 PHE A N 1
ATOM 1472 C CA . PHE A 1 201 ? -15.038 11.643 38.051 1.00 91.19 201 PHE A CA 1
ATOM 1473 C C . PHE A 1 201 ? -14.309 12.020 39.351 1.00 91.19 201 PHE A C 1
ATOM 1475 O O . PHE A 1 201 ? -14.913 12.607 40.256 1.00 91.19 201 PHE A O 1
ATOM 1482 N N . MET A 1 202 ? -13.001 11.756 39.452 1.00 90.25 202 MET A N 1
ATOM 1483 C CA . MET A 1 202 ? -12.217 12.151 40.630 1.00 90.25 202 MET A CA 1
ATOM 1484 C C . MET A 1 202 ? -12.156 13.675 40.806 1.00 90.25 202 MET A C 1
ATOM 1486 O O . MET A 1 202 ? -12.274 14.171 41.931 1.00 90.25 202 MET A O 1
ATOM 1490 N N . ALA A 1 203 ? -12.019 14.427 39.710 1.00 86.25 203 ALA A N 1
ATOM 1491 C CA . ALA A 1 203 ? -12.051 15.888 39.736 1.00 86.25 203 ALA A CA 1
ATOM 1492 C C . ALA A 1 203 ? -13.431 16.429 40.154 1.00 86.25 203 ALA A C 1
ATOM 1494 O O . ALA A 1 203 ? -13.507 17.354 40.969 1.00 86.25 203 ALA A O 1
ATOM 1495 N N . TYR A 1 204 ? -14.517 15.818 39.667 1.00 83.62 204 TYR A N 1
ATOM 1496 C CA . TYR A 1 204 ? -15.885 16.166 40.060 1.00 83.62 204 TYR A CA 1
ATOM 1497 C C . TYR A 1 204 ? -16.107 15.984 41.568 1.00 83.62 204 TYR A C 1
ATOM 1499 O O . TYR A 1 204 ? -16.592 16.897 42.239 1.00 83.62 204 TYR A O 1
ATOM 1507 N N . ARG A 1 205 ? -15.646 14.861 42.138 1.00 81.06 205 ARG A N 1
ATOM 1508 C CA . ARG A 1 205 ? -15.809 14.561 43.570 1.00 81.06 205 ARG A CA 1
ATOM 1509 C C . ARG A 1 205 ? -15.076 15.549 44.486 1.00 81.06 205 ARG A C 1
ATOM 1511 O O . ARG A 1 205 ? -15.554 15.833 45.581 1.00 81.06 205 ARG A O 1
ATOM 1518 N N . ARG A 1 206 ? -13.941 16.114 44.048 1.00 75.81 206 ARG A N 1
ATOM 1519 C CA . ARG A 1 206 ? -13.203 17.132 44.824 1.00 75.81 206 ARG A CA 1
ATOM 1520 C C . ARG A 1 206 ? -13.968 18.451 44.950 1.00 75.81 206 ARG A C 1
ATOM 1522 O O . ARG A 1 206 ? -13.893 19.081 46.000 1.00 75.81 206 ARG A O 1
ATOM 1529 N N . LYS A 1 207 ? -14.734 18.858 43.931 1.00 61.72 207 LYS A N 1
ATOM 1530 C CA . LYS A 1 207 ? -15.548 20.084 44.006 1.00 61.72 207 LYS A CA 1
ATOM 1531 C C . LYS A 1 207 ? -16.739 19.946 44.956 1.00 61.72 207 LYS A C 1
ATOM 1533 O O . LYS A 1 207 ? -17.080 20.913 45.626 1.00 61.72 207 LYS A O 1
ATOM 1538 N N . SER A 1 208 ? -17.326 18.756 45.072 1.00 57.38 208 SER A N 1
ATOM 1539 C CA . SER A 1 208 ? -18.431 18.495 46.006 1.00 57.38 208 SER A CA 1
ATOM 1540 C C . SER A 1 208 ? -18.009 18.549 47.481 1.00 57.38 208 SER A C 1
ATOM 1542 O O . SER A 1 208 ? -18.839 18.848 48.330 1.00 57.38 208 SER A O 1
ATOM 1544 N N . ALA A 1 209 ? -16.731 18.296 47.787 1.00 55.22 209 ALA A N 1
ATOM 1545 C CA . ALA A 1 209 ? -16.188 18.392 49.146 1.00 55.22 209 ALA A CA 1
ATOM 1546 C C . ALA A 1 209 ? -15.815 19.832 49.555 1.00 55.22 209 ALA A C 1
ATOM 1548 O O . ALA A 1 209 ? -15.812 20.147 50.738 1.00 55.22 209 ALA A O 1
ATOM 1549 N N . ALA A 1 210 ? -15.533 20.714 48.589 1.00 54.28 210 ALA A N 1
ATOM 1550 C CA . ALA A 1 210 ? -15.171 22.112 48.839 1.00 54.28 210 ALA A CA 1
ATOM 1551 C C . ALA A 1 210 ? -16.380 23.053 49.026 1.00 54.28 210 ALA A C 1
ATOM 1553 O O . ALA A 1 210 ? -16.195 24.209 49.382 1.00 54.28 210 ALA A O 1
ATOM 1554 N N . LEU A 1 211 ? -17.609 22.580 48.785 1.00 52.75 211 LEU A N 1
ATOM 1555 C CA . LEU A 1 211 ? -18.845 23.359 48.967 1.00 52.75 211 LEU A CA 1
ATOM 1556 C C . LEU A 1 211 ? -19.516 23.146 50.343 1.00 52.75 211 LEU A C 1
ATOM 1558 O O . LEU A 1 211 ? -20.649 23.579 50.536 1.00 52.75 211 LEU A O 1
ATOM 1562 N N . ALA A 1 212 ? -18.852 22.447 51.271 1.00 49.03 212 ALA A N 1
ATOM 1563 C CA . ALA A 1 212 ? -19.385 22.074 52.588 1.00 49.03 212 ALA A CA 1
ATOM 1564 C C . ALA A 1 212 ? -18.720 22.808 53.777 1.00 49.03 212 ALA A C 1
ATOM 1566 O O . ALA A 1 212 ? -18.850 22.358 54.914 1.00 49.03 212 ALA A O 1
ATOM 1567 N N . THR A 1 213 ? -18.026 23.922 53.532 1.00 41.44 213 THR A N 1
ATOM 1568 C CA . THR A 1 213 ? -17.461 24.826 54.557 1.00 41.44 213 THR A CA 1
ATOM 1569 C C . THR A 1 213 ? -18.005 26.225 54.365 1.00 41.44 213 THR A C 1
ATOM 1571 O O . THR A 1 213 ? -18.394 26.844 55.375 1.00 41.44 213 THR A O 1
#

Foldseek 3Di:
DDDDDDDDDPPPDVVVVVVVVVVVVVVVCVLPDPQPPQWWKKKWWWFAQPPVPQRKTKMKIWIFRHRPADAFFKDWPPPTTPWMKMFIATNVRHTDDMDIPPDPQKDDDDTWMFGADRVRATDWTWDKIDRPVQRKIWIFGAPDPPPPDDLGGWTFIWRDRPPDPTPTRGRDDDGTGMDIDDDPDPVNVVVVVVVVVVVVVVVVVVVVVVVPD

Solvent-accessible surface area (backbone atoms only — not comparable to full-atom values): 12278 Å² total; per-residue (Å²): 142,84,86,85,84,80,89,84,85,83,80,72,66,69,66,57,57,57,54,54,54,52,52,52,52,55,56,59,59,68,67,59,76,80,74,74,76,48,58,50,41,38,36,35,43,43,42,51,19,68,78,80,67,67,36,30,27,42,35,35,41,38,28,33,62,29,77,96,61,63,64,55,46,79,40,35,57,88,79,32,36,78,46,48,36,41,35,36,24,41,59,85,68,48,79,76,50,76,51,36,68,85,43,90,69,35,43,70,87,68,90,33,35,43,24,29,38,88,84,55,47,76,78,42,35,35,44,56,41,34,27,71,88,53,61,24,42,38,36,44,35,40,66,58,86,80,52,92,71,84,64,49,25,36,35,41,41,32,58,32,53,91,94,50,85,51,52,74,45,64,19,46,68,64,66,50,49,75,44,72,60,84,73,83,52,71,66,55,56,51,50,51,52,51,51,54,51,51,52,53,51,56,56,53,55,54,56,66,63,69,74,76,121

Organism: NCBI:txid1437360

Mean predicted aligned error: 14.09 Å

pLDDT: mean 74.63, std 18.27, range [38.06, 96.19]

Sequence (213 aa):
MSGCIRPFVIGGFMKKFGLYILSVLLLGAAVGSATQASATTYLYTGNSDQTYGTGDHLTASVDLNCTDSCMAGTYFYSTDITSLSLSTLTSTNAQVTTLSTTMPGVSTAASEFLTLNSTGQVINWFVWLNDAASNTFMYTQNDYSQCVSGCGNQDYSTAVMAGSPSILLLINNPPGTWQVAAVPEPSTWAMMILGFAGLGFMAYRRKSAALAT

InterPro domains:
  IPR013424 PEP-CTERM protein-sorting domain [PF07589] (182-207)
  IPR013424 PEP-CTERM protein-sorting domain [TIGR02595] (183-207)

Nearest PDB structures (foldseek):
  2ich-assembly2_B  TM=3.122E-01  e=7.491E-02  Nitrosomonas europaea
  2ich-assembly1_A  TM=3.943E-01  e=4.115E-01  Nitrosomonas europaea
  4zkd-assembly1_A  TM=1.352E-01  e=7.391E-01  Saccharomyces cerevisiae
  5imh-assembly1_A  TM=2.148E-01  e=2.260E+00  Companilactobacillus farciminis KCTC 3681 = DSM 20184
  4zke-assembly1_A  TM=1.222E-01  e=2.143E+00  Saccharomyces cerevisiae